Protein AF-A0A3N5GEH3-F1 (afdb_monomer_lite)

Foldseek 3Di:
DDPPPPQDQDDPCVPPVVLCLQLLAAEEQEFDPVSLVVLLVSQQVLLVRWDQDPVRHTSHAYEYQFVSSVCNNCVVSVHDYYYPPDDAQPPDPGSGDLNCCVVDDWDWADLQLDDDDPVLVVSLVCQLPDCSHFCNVVQGAYEYEAEAQAFELDLDEAEDEPDDDDPVVVVVVNVSNSQQGTGKHFTPSVLSVVVSVQVVLGAYEYEEEPCRYSHYDYRGGIYRSGGPVRGPLNSQARRWYKYKYKYAPVCQVVVCVSLVVVQWDKDDSSDDDRIGIIMTTYPSNCVRRVVDPGDRDD

Sequence (298 aa):
MERRTASRHISFRAQYMDRILHYRANLFFESGSTVAYVAKSLSERLADEVRIGDDGEPTLQICTNNVLAYLSLWLCAKVPCSPFPWSPPLETRYGAWYGGLEEKENKLPTYDQRPLDDVAKQEICKLLRHPYGPGRLNTRPTLLLGAASGLQLTPHHQPMFSIDVDEETRQRSQRLLAGCFGPHVGSYHNKVFKRFMYATRFPMVLFISSEKIDCPIHLDRCHFILDSELPWDEFRRTHPLAICVGCLDTELDHLEWLFGDAGFEVIDAGNPARFTAFIARNRAFIEQFESWSGPVAG

Radius of gyration: 19.59 Å; chains: 1; bounding box: 56×49×60 Å

Structure (mmCIF, N/CA/C/O backbone):
data_AF-A0A3N5GEH3-F1
#
_entry.id   AF-A0A3N5GEH3-F1
#
loop_
_atom_site.group_PDB
_atom_site.id
_atom_site.type_symbol
_atom_site.label_atom_id
_atom_site.label_alt_id
_atom_site.label_comp_id
_atom_site.label_asym_id
_atom_site.label_entity_id
_atom_site.label_seq_id
_atom_site.pdbx_PDB_ins_code
_atom_site.Cartn_x
_atom_site.Cartn_y
_atom_site.Cartn_z
_atom_site.occupancy
_atom_site.B_iso_or_equiv
_atom_site.auth_seq_id
_atom_site.auth_comp_id
_atom_site.auth_asym_id
_atom_site.auth_atom_id
_atom_site.pdbx_PDB_model_num
ATOM 1 N N . MET A 1 1 ? -35.051 -28.990 8.691 1.00 38.34 1 MET A N 1
ATOM 2 C CA . MET A 1 1 ? -34.557 -27.738 9.305 1.00 38.34 1 MET A CA 1
ATOM 3 C C . MET A 1 1 ? -33.045 -27.705 9.115 1.00 38.34 1 MET A C 1
ATOM 5 O O . MET A 1 1 ? -32.286 -27.936 10.045 1.00 38.34 1 MET A O 1
ATOM 9 N N . GLU A 1 2 ? -32.618 -27.522 7.865 1.00 35.16 2 GLU A N 1
ATOM 10 C CA . GLU A 1 2 ? -31.206 -27.395 7.504 1.00 35.16 2 GLU A CA 1
ATOM 11 C C . GLU A 1 2 ? -30.768 -25.968 7.816 1.00 35.16 2 GLU A C 1
ATOM 13 O O . GLU A 1 2 ? -31.317 -24.998 7.289 1.00 35.16 2 GLU A O 1
ATOM 18 N N . ARG A 1 3 ? -29.805 -25.833 8.730 1.00 36.41 3 ARG A N 1
ATOM 19 C CA . ARG A 1 3 ? -29.115 -24.568 8.961 1.00 36.41 3 ARG A CA 1
ATOM 20 C C . ARG A 1 3 ? -28.368 -24.233 7.673 1.00 36.41 3 ARG A C 1
ATOM 22 O O . ARG A 1 3 ? -27.341 -24.839 7.396 1.00 36.41 3 ARG A O 1
ATOM 29 N N . ARG A 1 4 ? -28.886 -23.274 6.900 1.00 37.00 4 ARG A N 1
ATOM 30 C CA . ARG A 1 4 ? -28.116 -22.577 5.865 1.00 37.00 4 ARG A CA 1
ATOM 31 C C . ARG A 1 4 ? -26.866 -22.014 6.539 1.00 37.00 4 ARG A C 1
ATOM 33 O O . ARG A 1 4 ? -26.948 -21.041 7.286 1.00 37.00 4 ARG A O 1
ATOM 40 N N . THR A 1 5 ? -25.732 -22.667 6.329 1.00 38.22 5 THR A N 1
ATOM 41 C CA . THR A 1 5 ? -24.410 -22.130 6.630 1.00 38.22 5 THR A CA 1
ATOM 42 C C . THR A 1 5 ? -24.278 -20.830 5.849 1.00 38.22 5 THR A C 1
ATOM 44 O O . THR A 1 5 ? -24.291 -20.822 4.621 1.00 38.22 5 THR A O 1
ATOM 47 N N . ALA A 1 6 ? -24.258 -19.703 6.560 1.00 41.94 6 ALA A N 1
ATOM 48 C CA . ALA A 1 6 ? -24.027 -18.406 5.949 1.00 41.94 6 ALA A CA 1
ATOM 49 C C . ALA A 1 6 ? -22.641 -18.436 5.295 1.00 41.94 6 ALA A C 1
ATOM 51 O O . ALA A 1 6 ? -21.625 -18.491 5.987 1.00 41.94 6 ALA A O 1
ATOM 52 N N . SER A 1 7 ? -22.631 -18.457 3.963 1.00 42.56 7 SER A N 1
ATOM 53 C CA . SER A 1 7 ? -21.447 -18.301 3.125 1.00 42.56 7 SER A CA 1
ATOM 54 C C . SER A 1 7 ? -20.714 -17.029 3.548 1.00 42.56 7 SER A C 1
ATOM 56 O O . SER A 1 7 ? -21.196 -15.921 3.308 1.00 42.56 7 SER A O 1
ATOM 58 N N . ARG A 1 8 ? -19.582 -17.173 4.241 1.00 51.28 8 ARG A N 1
ATOM 59 C CA . ARG A 1 8 ? -18.742 -16.039 4.626 1.00 51.28 8 ARG A CA 1
ATOM 60 C C . ARG A 1 8 ? -17.896 -15.666 3.418 1.00 51.28 8 ARG A C 1
ATOM 62 O O . ARG A 1 8 ? -16.911 -16.332 3.144 1.00 51.28 8 ARG A O 1
ATOM 69 N N . HIS A 1 9 ? -18.278 -14.604 2.716 1.00 58.88 9 HIS A N 1
ATOM 70 C CA . HIS A 1 9 ? -17.362 -13.940 1.795 1.00 58.88 9 HIS A CA 1
ATOM 71 C C . HIS A 1 9 ? -16.172 -13.416 2.600 1.00 58.88 9 HIS A C 1
ATOM 73 O O . HIS A 1 9 ? -16.355 -12.571 3.487 1.00 58.88 9 HIS A O 1
ATOM 79 N N . ILE A 1 10 ? -14.966 -13.908 2.316 1.00 66.56 10 ILE A N 1
ATOM 80 C CA . ILE A 1 10 ? -13.776 -13.326 2.927 1.00 66.56 10 ILE A CA 1
ATOM 81 C C . ILE A 1 10 ? -13.536 -11.961 2.294 1.00 66.56 10 ILE A C 1
ATOM 83 O O . ILE A 1 10 ? -13.375 -11.790 1.092 1.00 66.56 10 ILE A O 1
ATOM 87 N N . SER A 1 11 ? -13.542 -10.956 3.155 1.00 82.06 11 SER A N 1
ATOM 88 C CA . SER A 1 11 ? -13.069 -9.615 2.858 1.00 82.06 11 SER A CA 1
ATOM 89 C C . SER A 1 11 ? -12.101 -9.222 3.960 1.00 82.06 11 SER A C 1
ATOM 91 O O . SER A 1 11 ? -12.213 -9.716 5.085 1.00 82.06 11 SER A O 1
ATOM 93 N N . PHE A 1 12 ? -11.199 -8.282 3.681 1.00 91.12 12 PHE A N 1
ATOM 94 C CA . PHE A 1 12 ? -10.343 -7.693 4.713 1.00 91.12 12 PHE A CA 1
ATOM 95 C C . PHE A 1 12 ? -11.143 -7.277 5.960 1.00 91.12 12 PHE A C 1
ATOM 97 O O . PHE A 1 12 ? -10.747 -7.581 7.084 1.00 91.12 12 PHE A O 1
ATOM 104 N N . ARG A 1 13 ? -12.314 -6.647 5.763 1.00 90.69 13 ARG A N 1
ATOM 105 C CA . ARG A 1 13 ? -13.218 -6.255 6.854 1.00 90.69 13 ARG A CA 1
ATOM 106 C C . ARG A 1 13 ? -13.667 -7.472 7.666 1.00 90.69 13 ARG A C 1
ATOM 108 O O . ARG A 1 13 ? -13.562 -7.440 8.886 1.00 90.69 13 ARG A O 1
ATOM 115 N N . ALA A 1 14 ? -14.145 -8.533 7.017 1.00 88.56 14 ALA A N 1
ATOM 116 C CA . ALA A 1 14 ? -14.601 -9.738 7.713 1.00 88.56 14 ALA A CA 1
ATOM 117 C C . ALA A 1 14 ? -13.468 -10.448 8.474 1.00 88.56 14 ALA A C 1
ATOM 119 O O . ALA A 1 14 ? -13.704 -10.973 9.558 1.00 88.56 14 ALA A O 1
ATOM 120 N N . GLN A 1 15 ? -12.251 -10.437 7.927 1.00 92.06 15 GLN A N 1
ATOM 121 C CA . GLN A 1 15 ? -11.109 -11.136 8.513 1.00 92.06 15 GLN A CA 1
ATOM 122 C C . GLN A 1 15 ? -10.473 -10.378 9.686 1.00 92.06 15 GLN A C 1
ATOM 124 O O . GLN A 1 15 ? -10.102 -10.988 10.690 1.00 92.06 15 GLN A O 1
ATOM 129 N N . TYR A 1 16 ? -10.320 -9.056 9.566 1.00 95.00 16 TYR A N 1
ATOM 130 C CA . TYR A 1 16 ? -9.479 -8.284 10.485 1.00 95.00 16 TYR A CA 1
ATOM 131 C C . TYR A 1 16 ? -10.220 -7.261 11.336 1.00 95.00 16 TYR A C 1
ATOM 133 O O . TYR A 1 16 ? -9.648 -6.813 12.326 1.00 95.00 16 TYR A O 1
ATOM 141 N N . MET A 1 17 ? -11.470 -6.896 11.029 1.00 94.25 17 MET A N 1
ATOM 142 C CA . MET A 1 17 ? -12.123 -5.804 11.761 1.00 94.25 17 MET A CA 1
ATOM 143 C C . MET A 1 17 ? -12.334 -6.132 13.247 1.00 94.25 17 MET A C 1
ATOM 145 O O . MET A 1 17 ? -12.120 -5.264 14.088 1.00 94.25 17 MET A O 1
ATOM 149 N N . ASP A 1 18 ? -12.712 -7.364 13.602 1.00 93.50 18 ASP A N 1
ATOM 150 C CA . ASP A 1 18 ? -12.856 -7.756 15.015 1.00 93.50 18 ASP A CA 1
ATOM 151 C C . ASP A 1 18 ? -11.509 -7.714 15.750 1.00 93.50 18 ASP A C 1
ATOM 153 O O . ASP A 1 18 ? -11.438 -7.238 16.879 1.00 93.50 18 ASP A O 1
ATOM 157 N N . ARG A 1 19 ? -10.420 -8.132 15.091 1.00 94.81 19 ARG A N 1
ATOM 158 C CA . ARG A 1 19 ? -9.064 -8.079 15.661 1.00 94.81 19 ARG A CA 1
ATOM 159 C C . ARG A 1 19 ? -8.568 -6.647 15.837 1.00 94.81 19 ARG A C 1
ATOM 161 O O . ARG A 1 19 ? -8.023 -6.328 16.885 1.00 94.81 19 ARG A O 1
ATOM 168 N N . ILE A 1 20 ? -8.792 -5.780 14.847 1.00 95.38 20 ILE A N 1
ATOM 169 C CA . ILE A 1 20 ? -8.446 -4.352 14.917 1.00 95.38 20 ILE A CA 1
ATOM 170 C C . ILE A 1 20 ? -9.096 -3.711 16.145 1.00 95.38 20 ILE A C 1
ATOM 172 O O . ILE A 1 20 ? -8.413 -3.030 16.905 1.00 95.38 20 ILE A O 1
ATOM 176 N N . LEU A 1 21 ? -10.390 -3.962 16.363 1.00 93.94 21 LEU A N 1
ATOM 177 C CA . LEU A 1 21 ? -11.108 -3.431 17.521 1.00 93.94 21 LEU A CA 1
ATOM 178 C C . LEU A 1 21 ? -10.634 -4.064 18.832 1.00 93.94 21 LEU A C 1
ATOM 180 O O . LEU A 1 21 ? -10.357 -3.346 19.789 1.00 93.94 21 LEU A O 1
ATOM 184 N N . HIS A 1 22 ? -10.485 -5.390 18.865 1.00 92.25 22 HIS A N 1
ATOM 185 C CA . HIS A 1 22 ? -10.046 -6.115 20.056 1.00 92.25 22 HIS A CA 1
ATOM 186 C C . HIS A 1 22 ? -8.658 -5.669 20.531 1.00 92.25 22 HIS A C 1
ATOM 188 O O . HIS A 1 22 ? -8.466 -5.409 21.715 1.00 92.25 22 HIS A O 1
ATOM 194 N N . TYR A 1 23 ? -7.701 -5.515 19.613 1.00 92.56 23 TYR A N 1
ATOM 195 C CA . TYR A 1 23 ? -6.360 -5.018 19.932 1.00 92.56 23 TYR A CA 1
ATOM 196 C C . TYR A 1 23 ? -6.304 -3.500 20.124 1.00 92.56 23 TYR A C 1
ATOM 198 O O . TYR A 1 23 ? -5.247 -2.976 20.479 1.00 92.56 23 TYR A O 1
ATOM 206 N N . ARG A 1 24 ? -7.405 -2.786 19.844 1.00 92.06 24 ARG A N 1
ATOM 207 C CA . ARG A 1 24 ? -7.439 -1.325 19.687 1.00 92.06 24 ARG A CA 1
ATOM 208 C C . ARG A 1 24 ? -6.292 -0.842 18.789 1.00 92.06 24 ARG A C 1
ATOM 210 O O . ARG A 1 24 ? -5.574 0.098 19.122 1.00 92.06 24 ARG A O 1
ATOM 217 N N . ALA A 1 25 ? -6.073 -1.540 17.675 1.00 93.81 25 ALA A N 1
ATOM 218 C CA . ALA A 1 25 ? -4.943 -1.282 16.795 1.00 93.81 25 ALA A CA 1
ATOM 219 C C . ALA A 1 25 ? -5.043 0.124 16.190 1.00 93.81 25 ALA A C 1
ATOM 221 O O . ALA A 1 25 ? -6.068 0.489 15.613 1.00 93.81 25 ALA A O 1
ATOM 222 N N . ASN A 1 26 ? -3.961 0.895 16.282 1.00 95.00 26 ASN A N 1
ATOM 223 C CA . ASN A 1 26 ? -3.852 2.164 15.574 1.00 95.00 26 ASN A CA 1
ATOM 224 C C . ASN A 1 26 ? -3.850 1.894 14.066 1.00 95.00 26 ASN A C 1
ATOM 226 O O . ASN A 1 26 ? -3.300 0.889 13.611 1.00 95.00 26 ASN A O 1
ATOM 230 N N . LEU A 1 27 ? -4.427 2.798 13.282 1.00 96.62 27 LEU A N 1
ATOM 231 C CA . LEU A 1 27 ? -4.556 2.634 11.837 1.00 96.62 27 LEU A CA 1
ATOM 232 C C . LEU A 1 27 ? -3.871 3.780 11.103 1.00 96.62 27 LEU A C 1
ATOM 234 O O . LEU A 1 27 ? -4.027 4.947 11.461 1.00 96.62 27 LEU A O 1
ATOM 238 N N . PHE A 1 28 ? -3.166 3.449 10.026 1.00 97.44 28 PHE A N 1
ATOM 239 C CA . PHE A 1 28 ? -2.696 4.431 9.059 1.00 97.44 28 PHE A CA 1
ATOM 240 C C . PHE A 1 28 ? -3.237 4.103 7.668 1.00 97.44 28 PHE A C 1
ATOM 242 O O . PHE A 1 28 ? -2.904 3.060 7.110 1.00 97.44 28 PHE A O 1
ATOM 249 N N . PHE A 1 29 ? -4.040 4.998 7.098 1.00 97.31 29 PHE A N 1
ATOM 250 C CA . PHE A 1 29 ? -4.584 4.864 5.747 1.00 97.31 29 PHE A CA 1
ATOM 251 C C . PHE A 1 29 ? -3.721 5.635 4.751 1.00 97.31 29 PHE A C 1
ATOM 253 O O . PHE A 1 29 ? -3.698 6.867 4.755 1.00 97.31 29 PHE A O 1
ATOM 260 N N . GLU A 1 30 ? -3.029 4.916 3.880 1.00 96.25 30 GLU A N 1
ATOM 261 C CA . GLU A 1 30 ? -2.185 5.515 2.856 1.00 96.25 30 GLU A CA 1
ATOM 262 C C . GLU A 1 30 ? -2.972 6.041 1.633 1.00 96.25 30 GLU A C 1
ATOM 264 O O . GLU A 1 30 ? -4.139 5.714 1.389 1.00 96.25 30 GLU A O 1
ATOM 269 N N . SER A 1 31 ? -2.316 6.878 0.837 1.00 91.94 31 SER A N 1
ATOM 270 C CA . SER A 1 31 ? -2.780 7.427 -0.428 1.00 91.94 31 SER A CA 1
ATOM 271 C C . SER A 1 31 ? -3.070 6.333 -1.449 1.00 91.94 31 SER A C 1
ATOM 273 O O . SER A 1 31 ? -2.196 5.574 -1.851 1.00 91.94 31 SER A O 1
ATOM 275 N N . GLY A 1 32 ? -4.312 6.282 -1.920 1.00 91.06 32 GLY A N 1
ATOM 276 C CA . GLY A 1 32 ? -4.751 5.331 -2.933 1.00 91.06 32 GLY A CA 1
ATOM 277 C C . GLY A 1 32 ? -6.267 5.199 -2.956 1.00 91.06 32 GLY A C 1
ATOM 278 O O . GLY A 1 32 ? -6.923 5.219 -1.912 1.00 91.06 32 GLY A O 1
ATOM 279 N N . SER A 1 33 ? -6.841 5.040 -4.149 1.00 88.62 33 SER A N 1
ATOM 280 C CA . SER A 1 33 ? -8.292 4.888 -4.307 1.00 88.62 33 SER A CA 1
ATOM 281 C C . SER A 1 33 ? -8.822 3.676 -3.539 1.00 88.62 33 SER A C 1
ATOM 283 O O . SER A 1 33 ? -9.801 3.794 -2.807 1.00 88.62 33 SER A O 1
ATOM 285 N N . THR A 1 34 ? -8.142 2.530 -3.625 1.00 92.62 34 THR A N 1
ATOM 286 C CA . THR A 1 34 ? -8.534 1.310 -2.904 1.00 92.62 34 THR A CA 1
ATOM 287 C C . THR A 1 34 ? -8.529 1.514 -1.391 1.00 92.62 34 THR A C 1
ATOM 289 O O . THR A 1 34 ? -9.466 1.098 -0.716 1.00 92.62 34 THR A O 1
ATOM 292 N N . VAL A 1 35 ? -7.533 2.222 -0.849 1.00 94.81 35 VAL A N 1
ATOM 293 C CA . VAL A 1 35 ? -7.473 2.521 0.590 1.00 94.81 35 VAL A CA 1
ATOM 294 C C . VAL A 1 35 ? -8.614 3.450 1.015 1.00 94.81 35 VAL A C 1
ATOM 296 O O . VAL A 1 35 ? -9.183 3.253 2.084 1.00 94.81 35 VAL A O 1
ATOM 299 N N . ALA A 1 36 ? -9.023 4.405 0.172 1.00 94.06 36 ALA A N 1
ATOM 300 C CA . ALA A 1 36 ? -10.199 5.234 0.448 1.00 94.06 36 ALA A CA 1
ATOM 301 C C . ALA A 1 36 ? -11.494 4.397 0.520 1.00 94.06 36 ALA A C 1
ATOM 303 O O . ALA A 1 36 ? -12.321 4.616 1.407 1.00 94.06 36 ALA A O 1
ATOM 304 N N . TYR A 1 37 ? -11.651 3.389 -0.348 1.00 93.25 37 TYR A N 1
ATOM 305 C CA . TYR A 1 37 ? -12.761 2.432 -0.247 1.00 93.25 37 TYR A CA 1
ATOM 306 C C . TYR A 1 37 ? -12.699 1.598 1.036 1.00 93.25 37 TYR A C 1
ATOM 308 O O . TYR A 1 37 ? -13.734 1.386 1.671 1.00 93.25 37 TYR A O 1
ATOM 316 N N . VAL A 1 38 ? -11.505 1.157 1.444 1.00 94.69 38 VAL A N 1
ATOM 317 C CA . VAL A 1 38 ? -11.313 0.448 2.718 1.00 94.69 38 VAL A CA 1
ATOM 318 C C . VAL A 1 38 ? -11.710 1.352 3.885 1.00 94.69 38 VAL A C 1
ATOM 320 O O . VAL A 1 38 ? -12.533 0.942 4.697 1.00 94.69 38 VAL A O 1
ATOM 323 N N . ALA A 1 39 ? -11.231 2.598 3.931 1.00 96.25 39 ALA A N 1
ATOM 324 C CA . ALA A 1 39 ? -11.601 3.570 4.960 1.00 96.25 39 ALA A CA 1
ATOM 325 C C . ALA A 1 39 ? -13.124 3.740 5.060 1.00 96.25 39 ALA A C 1
ATOM 327 O O . ALA A 1 39 ? -13.691 3.605 6.143 1.00 96.25 39 ALA A O 1
ATOM 328 N N . LYS A 1 40 ? -13.803 3.931 3.921 1.00 95.00 40 LYS A N 1
ATOM 329 C CA . LYS A 1 40 ? -15.269 3.996 3.863 1.00 95.00 40 LYS A CA 1
ATOM 330 C C . LYS A 1 40 ? -15.924 2.717 4.398 1.00 95.00 40 LYS A C 1
ATOM 332 O O . LYS A 1 40 ? -16.858 2.805 5.187 1.00 95.00 40 LYS A O 1
ATOM 337 N N . SER A 1 41 ? -15.434 1.540 4.011 1.00 93.31 41 SER A N 1
ATOM 338 C CA . SER A 1 41 ? -15.994 0.246 4.432 1.00 93.31 41 SER A CA 1
ATOM 339 C C . SER A 1 41 ? -15.849 -0.025 5.934 1.00 93.31 41 SER A C 1
ATOM 341 O O . SER A 1 41 ? -16.731 -0.641 6.533 1.00 93.31 41 SER A O 1
ATOM 343 N N . LEU A 1 42 ? -14.759 0.434 6.556 1.00 94.94 42 LEU A N 1
ATOM 344 C CA . LEU A 1 42 ? -14.539 0.288 8.000 1.00 94.94 42 LEU A CA 1
ATOM 345 C C . LEU A 1 42 ? -15.255 1.370 8.822 1.00 94.94 42 LEU A C 1
ATOM 347 O O . LEU A 1 42 ? -15.499 1.162 10.008 1.00 94.94 42 LEU A O 1
ATOM 351 N N . SER A 1 43 ? -15.586 2.508 8.202 1.00 94.31 43 SER A N 1
ATOM 352 C CA . SER A 1 43 ? -16.039 3.722 8.890 1.00 94.31 43 SER A CA 1
ATOM 353 C C . SER A 1 43 ? -17.261 3.523 9.790 1.00 94.31 43 SER A C 1
ATOM 355 O O . SER A 1 43 ? -17.251 4.017 10.909 1.00 94.31 43 SER A O 1
ATOM 357 N N . GLU A 1 44 ? -18.259 2.746 9.358 1.00 90.56 44 GLU A N 1
ATOM 358 C CA . GLU A 1 44 ? -19.469 2.456 10.147 1.00 90.56 44 GLU A CA 1
ATOM 359 C C . GLU A 1 44 ? -19.117 1.818 11.494 1.00 90.56 44 GLU A C 1
ATOM 361 O O . GLU A 1 44 ? -19.499 2.311 12.546 1.00 90.56 44 GLU A O 1
ATOM 366 N N . ARG A 1 45 ? -18.309 0.752 11.462 1.00 92.56 45 ARG A N 1
ATOM 367 C CA . ARG A 1 45 ? -17.879 0.039 12.669 1.00 92.56 45 ARG A CA 1
ATOM 368 C C . ARG A 1 45 ? -16.933 0.880 13.525 1.00 92.56 45 ARG A C 1
ATOM 370 O O . ARG A 1 45 ? -16.952 0.765 14.742 1.00 92.56 45 ARG A O 1
ATOM 377 N N . LEU A 1 46 ? -16.081 1.695 12.904 1.00 95.06 46 LEU A N 1
ATOM 378 C CA . LEU A 1 46 ? -15.192 2.598 13.637 1.00 95.06 46 LEU A CA 1
ATOM 379 C C . LEU A 1 46 ? -15.975 3.724 14.330 1.00 95.06 46 LEU A C 1
ATOM 381 O O . LEU A 1 46 ? -15.587 4.134 15.416 1.00 95.06 46 LEU A O 1
ATOM 385 N N . ALA A 1 47 ? -17.079 4.203 13.754 1.00 94.00 47 ALA A N 1
ATOM 386 C CA . ALA A 1 47 ? -17.903 5.260 14.346 1.00 94.00 47 ALA A CA 1
ATOM 387 C C . ALA A 1 47 ? -18.562 4.843 15.671 1.00 94.00 47 ALA A C 1
ATOM 389 O O . ALA A 1 47 ? -18.808 5.688 16.539 1.00 94.00 47 ALA A O 1
ATOM 390 N N . ASP A 1 48 ? -18.819 3.547 15.843 1.00 91.75 48 ASP A N 1
ATOM 391 C CA . ASP A 1 48 ? -19.408 2.996 17.063 1.00 91.75 48 ASP A CA 1
ATOM 392 C C . ASP A 1 48 ? -18.381 2.841 18.197 1.00 91.75 48 ASP A C 1
ATOM 394 O O . ASP A 1 48 ? -18.725 3.005 19.370 1.00 91.75 48 ASP A O 1
ATOM 398 N N . GLU A 1 49 ? -17.118 2.607 17.845 1.00 91.94 49 GLU A N 1
ATOM 399 C CA . GLU A 1 49 ? -16.066 2.169 18.772 1.00 91.94 49 GLU A CA 1
ATOM 400 C C . GLU A 1 49 ? -15.045 3.266 19.088 1.00 91.94 49 GLU A C 1
ATOM 402 O O . GLU A 1 49 ? -14.535 3.352 20.204 1.00 91.94 49 GLU A O 1
ATOM 407 N N . VAL A 1 50 ? -14.747 4.142 18.123 1.00 91.69 50 VAL A N 1
ATOM 408 C CA . VAL A 1 50 ? -13.747 5.196 18.295 1.00 91.69 50 VAL A CA 1
ATOM 409 C C . VAL A 1 50 ? -14.372 6.381 19.028 1.00 91.69 50 VAL A C 1
ATOM 411 O O . VAL A 1 50 ? -15.117 7.186 18.466 1.00 91.69 50 VAL A O 1
ATOM 414 N N . ARG A 1 51 ? -14.044 6.496 20.313 1.00 89.50 51 ARG A N 1
ATOM 415 C CA . ARG A 1 51 ? -14.391 7.623 21.192 1.00 89.50 51 ARG A CA 1
ATOM 416 C C . ARG A 1 51 ? -13.151 8.411 21.599 1.00 89.50 51 ARG A C 1
ATOM 418 O O . ARG A 1 51 ? -12.059 7.845 21.636 1.00 89.50 51 ARG A O 1
ATOM 425 N N . ILE A 1 52 ? -13.341 9.693 21.904 1.00 88.81 52 ILE A N 1
ATOM 426 C CA . ILE A 1 52 ? -12.348 10.542 22.572 1.00 88.81 52 ILE A CA 1
ATOM 427 C C . ILE A 1 52 ? -12.513 10.321 24.078 1.00 88.81 52 ILE A C 1
ATOM 429 O O . ILE A 1 52 ? -13.635 10.420 24.577 1.00 88.81 52 ILE A O 1
ATOM 433 N N . GLY A 1 53 ? -11.431 9.955 24.763 1.00 85.50 53 GLY A N 1
ATOM 434 C CA . GLY A 1 53 ? -11.401 9.772 26.211 1.00 85.50 53 GLY A CA 1
ATOM 435 C C . GLY A 1 53 ? -11.379 11.097 26.975 1.00 85.50 53 GLY A C 1
ATOM 436 O O . GLY A 1 53 ? -11.255 12.172 26.389 1.00 85.50 53 GLY A O 1
ATOM 437 N N . ASP A 1 54 ? -11.467 11.016 28.302 1.00 86.62 54 ASP A N 1
ATOM 438 C CA . ASP A 1 54 ? -11.446 12.190 29.190 1.00 86.62 54 ASP A CA 1
ATOM 439 C C . ASP A 1 54 ? -10.112 12.959 29.135 1.00 86.62 54 ASP A C 1
ATOM 441 O O . ASP A 1 54 ? -10.059 14.152 29.430 1.00 86.62 54 ASP A O 1
ATOM 445 N N . ASP A 1 55 ? -9.034 12.284 28.732 1.00 85.50 55 ASP A N 1
ATOM 446 C CA . ASP A 1 55 ? -7.705 12.853 28.491 1.00 85.50 55 ASP A CA 1
ATOM 447 C C . ASP A 1 55 ? -7.572 13.539 27.118 1.00 85.50 55 ASP A C 1
ATOM 449 O O . ASP A 1 55 ? -6.534 14.130 26.821 1.00 85.50 55 ASP A O 1
ATOM 453 N N . GLY A 1 56 ? -8.621 13.495 26.292 1.00 84.75 56 GLY A N 1
ATOM 454 C CA . GLY A 1 56 ? -8.631 14.037 24.936 1.00 84.75 56 GLY A CA 1
ATOM 455 C C . GLY A 1 56 ? -8.026 13.105 23.882 1.00 84.75 56 GLY A C 1
ATOM 456 O O . GLY A 1 56 ? -8.055 13.449 22.698 1.00 84.75 56 GLY A O 1
ATOM 457 N N . GLU A 1 57 ? -7.528 11.926 24.265 1.00 84.75 57 GLU A N 1
ATOM 458 C CA . GLU A 1 57 ? -6.942 10.960 23.335 1.00 84.75 57 GLU A CA 1
ATOM 459 C C . GLU A 1 57 ? -8.010 10.013 22.769 1.00 84.75 57 GLU A C 1
ATOM 461 O O . GLU A 1 57 ? -8.937 9.592 23.471 1.00 84.75 57 GLU A O 1
ATOM 466 N N . PRO A 1 58 ? -7.925 9.626 21.485 1.00 88.69 58 PRO A N 1
ATOM 467 C CA . PRO A 1 58 ? -8.848 8.657 20.932 1.00 88.69 58 PRO A CA 1
ATOM 468 C C . PRO A 1 58 ? -8.528 7.235 21.420 1.00 88.69 58 PRO A C 1
ATOM 470 O O . PRO A 1 58 ? -7.381 6.790 21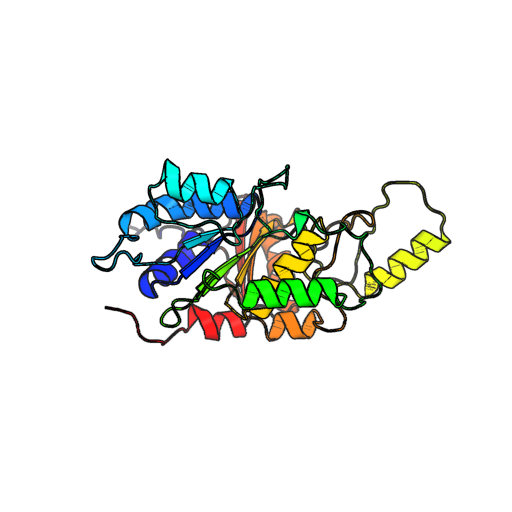.520 1.00 88.69 58 PRO A O 1
ATOM 473 N N . THR A 1 59 ? -9.582 6.457 21.638 1.00 89.00 59 THR A N 1
ATOM 474 C CA . THR A 1 59 ? -9.519 5.008 21.920 1.00 89.00 59 THR A CA 1
ATOM 475 C C . THR A 1 59 ? -8.759 4.211 20.854 1.00 89.00 59 THR A C 1
ATOM 477 O O . THR A 1 59 ? -8.173 3.182 21.187 1.00 89.00 59 THR A O 1
ATOM 480 N N . LEU A 1 60 ? -8.715 4.684 19.603 1.00 90.19 60 LEU A N 1
ATOM 481 C CA . LEU A 1 60 ? -7.837 4.198 18.534 1.00 90.19 60 LEU A CA 1
ATOM 482 C C . LEU A 1 60 ? -7.243 5.403 17.791 1.00 90.19 60 LEU A C 1
ATOM 484 O O . LEU A 1 60 ? -7.992 6.254 17.311 1.00 90.19 60 LEU A O 1
ATOM 488 N N . GLN A 1 61 ? -5.917 5.472 17.641 1.00 92.88 61 GLN A N 1
ATOM 489 C CA . GLN A 1 61 ? -5.305 6.520 16.824 1.00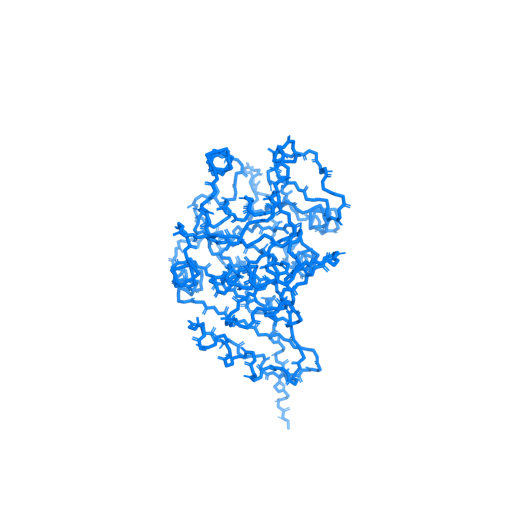 92.88 61 GLN A CA 1
ATOM 490 C C . GLN A 1 61 ? -5.459 6.169 15.346 1.00 92.88 61 GLN A C 1
ATOM 492 O O . GLN A 1 61 ? -4.964 5.136 14.887 1.00 92.88 61 GLN A O 1
ATOM 497 N N . ILE A 1 62 ? -6.113 7.049 14.592 1.00 94.94 62 ILE A N 1
ATOM 498 C CA . ILE A 1 62 ? -6.278 6.900 13.148 1.00 94.94 62 ILE A CA 1
ATOM 499 C C . ILE A 1 62 ? -5.589 8.062 12.441 1.00 94.94 62 ILE A C 1
ATOM 501 O O . ILE A 1 62 ? -5.909 9.231 12.659 1.00 94.94 62 ILE A O 1
ATOM 505 N N . CYS A 1 63 ? -4.654 7.731 11.560 1.00 95.62 63 CYS A N 1
ATOM 506 C CA . CYS A 1 63 ? -3.939 8.687 10.734 1.00 95.62 63 CYS A CA 1
ATOM 507 C C . CYS A 1 63 ? -4.125 8.369 9.251 1.00 95.62 63 CYS A C 1
ATOM 509 O O . CYS A 1 63 ? -4.416 7.234 8.870 1.00 95.62 63 CYS A O 1
ATOM 511 N N . THR A 1 64 ? -3.947 9.363 8.389 1.00 95.75 64 THR A N 1
ATOM 512 C CA . THR A 1 64 ? -3.998 9.139 6.945 1.00 95.75 64 THR A CA 1
ATOM 513 C C . THR A 1 64 ? -3.203 10.177 6.175 1.00 95.75 64 THR A C 1
ATOM 515 O O . THR A 1 64 ? -3.174 11.339 6.566 1.00 95.75 64 THR A O 1
ATOM 518 N N . ASN A 1 65 ? -2.600 9.782 5.055 1.00 94.94 65 ASN A N 1
ATOM 519 C CA . ASN A 1 65 ? -2.081 10.736 4.078 1.00 94.94 65 ASN A CA 1
ATOM 520 C C . ASN A 1 65 ? -2.997 10.888 2.846 1.00 94.94 65 ASN A C 1
ATOM 522 O O . ASN A 1 65 ? -2.543 11.328 1.798 1.00 94.94 65 ASN A O 1
ATOM 526 N N . ASN A 1 66 ? -4.266 10.484 2.949 1.00 94.06 66 ASN A N 1
ATOM 527 C CA . ASN A 1 66 ? -5.223 10.402 1.849 1.00 94.06 66 ASN A CA 1
ATOM 528 C C . ASN A 1 66 ? -6.446 11.276 2.146 1.00 94.06 66 ASN A C 1
ATOM 530 O O . ASN A 1 66 ? -7.222 10.965 3.055 1.00 94.06 66 ASN A O 1
ATOM 534 N N . VAL A 1 67 ? -6.659 12.337 1.360 1.00 93.31 67 VAL A N 1
ATOM 535 C CA . VAL A 1 67 ? -7.776 13.264 1.599 1.00 93.31 67 VAL A CA 1
ATOM 536 C C . VAL A 1 67 ? -9.138 12.569 1.550 1.00 93.31 67 VAL A C 1
ATOM 538 O O . VAL A 1 67 ? -10.010 12.876 2.355 1.00 93.31 67 VAL A O 1
ATOM 541 N N . LEU A 1 68 ? -9.340 11.586 0.666 1.00 93.50 68 LEU A N 1
ATOM 542 C CA . LEU A 1 68 ? -10.629 10.899 0.551 1.00 93.50 68 LEU A CA 1
ATOM 543 C C . LEU A 1 68 ? -10.907 10.006 1.762 1.00 93.50 68 LEU A C 1
ATOM 545 O O . LEU A 1 68 ? -12.046 9.949 2.234 1.00 93.50 68 LEU A O 1
ATOM 549 N N . ALA A 1 69 ? -9.876 9.337 2.286 1.00 95.38 69 ALA A N 1
ATOM 550 C CA . ALA A 1 69 ? -9.990 8.580 3.529 1.00 95.38 69 ALA A CA 1
ATOM 551 C C . ALA A 1 69 ? -10.283 9.520 4.707 1.00 95.38 69 ALA A C 1
ATOM 553 O O . ALA A 1 69 ? -11.196 9.245 5.485 1.00 95.38 69 ALA A O 1
ATOM 554 N N . TYR A 1 70 ? -9.582 10.657 4.781 1.00 95.25 70 TYR A N 1
ATOM 555 C CA . TYR A 1 70 ? -9.811 11.683 5.798 1.00 95.25 70 TYR A CA 1
ATOM 556 C C . TYR A 1 70 ? -11.254 12.198 5.779 1.00 95.25 70 TYR A C 1
ATOM 558 O O . TYR A 1 70 ? -11.929 12.161 6.802 1.00 95.25 70 TYR A O 1
ATOM 566 N N . LEU A 1 71 ? -11.768 12.607 4.615 1.00 93.69 71 LEU A N 1
ATOM 567 C CA . LEU A 1 71 ? -13.143 13.102 4.480 1.00 93.69 71 LEU A CA 1
ATOM 568 C C . LEU A 1 71 ? -14.175 12.020 4.837 1.00 93.69 71 LEU A C 1
ATOM 570 O O . LEU A 1 71 ? -15.157 12.310 5.519 1.00 93.69 71 LEU A O 1
ATOM 574 N N . SER A 1 72 ? -13.941 10.771 4.420 1.00 94.75 72 SER A N 1
ATOM 575 C CA . SER A 1 72 ? -14.848 9.651 4.712 1.00 94.75 72 SER A CA 1
ATOM 576 C C . SER A 1 72 ? -14.921 9.339 6.209 1.00 94.75 72 SER A C 1
ATOM 578 O O . SER A 1 72 ? -16.007 9.125 6.743 1.00 94.75 72 SER A O 1
ATOM 580 N N . LEU A 1 73 ? -13.778 9.323 6.897 1.00 96.00 73 LEU A N 1
ATOM 581 C CA . LEU A 1 73 ? -13.709 9.025 8.327 1.00 96.00 73 LEU A CA 1
ATOM 582 C C . LEU A 1 73 ? -14.198 10.211 9.161 1.00 96.00 73 LEU A C 1
ATOM 584 O O . LEU A 1 73 ? -15.127 10.065 9.954 1.00 96.00 73 LEU A O 1
ATOM 588 N N . TRP A 1 74 ? -13.624 11.392 8.938 1.00 93.69 74 TRP A N 1
ATOM 589 C CA . TRP A 1 74 ? -13.889 12.572 9.752 1.00 93.69 74 TRP A CA 1
ATOM 590 C C . TRP A 1 74 ? -15.268 13.175 9.480 1.00 93.69 74 TRP A C 1
ATOM 592 O O . TRP A 1 74 ? -16.087 13.285 10.388 1.00 93.69 74 TRP A O 1
ATOM 602 N N . LEU A 1 75 ? -15.553 13.577 8.237 1.00 89.94 75 LEU A N 1
ATOM 603 C CA . LEU A 1 75 ? -16.773 14.336 7.937 1.00 89.94 75 LEU A CA 1
ATOM 604 C C . LEU A 1 75 ? -18.005 13.441 7.838 1.00 89.94 75 LEU A C 1
ATOM 606 O O . LEU A 1 75 ? -19.066 13.813 8.338 1.00 89.94 75 LEU A O 1
ATOM 610 N N . CYS A 1 76 ? -17.886 12.284 7.182 1.00 91.50 76 CYS A N 1
ATOM 611 C CA . CYS A 1 76 ? -19.043 11.419 6.959 1.00 91.50 76 CYS A CA 1
ATOM 612 C C . CYS A 1 76 ? -19.353 10.542 8.176 1.00 91.50 76 CYS A C 1
ATOM 614 O O . CYS A 1 76 ? -20.508 10.479 8.593 1.00 91.50 76 CYS A O 1
ATOM 616 N N . ALA A 1 77 ? -18.343 9.884 8.750 1.00 94.69 77 ALA A N 1
ATOM 617 C CA . ALA A 1 77 ? -18.540 8.929 9.841 1.00 94.69 77 ALA A CA 1
ATOM 618 C C . ALA A 1 77 ? -18.286 9.505 11.243 1.00 94.69 77 ALA A C 1
ATOM 620 O O . ALA A 1 77 ? -18.574 8.831 12.228 1.00 94.69 77 ALA A O 1
ATOM 621 N N . LYS A 1 78 ? -17.782 10.745 11.352 1.00 94.81 78 LYS A N 1
ATOM 622 C CA . LYS A 1 78 ? -17.428 11.396 12.629 1.00 94.81 78 LYS A CA 1
ATOM 623 C C . LYS A 1 78 ? -16.422 10.590 13.459 1.00 94.81 78 LYS A C 1
ATOM 625 O O . LYS A 1 78 ? -16.432 10.654 14.685 1.00 94.81 78 LYS A O 1
ATOM 630 N N . VAL A 1 79 ? -15.553 9.842 12.785 1.00 95.94 79 VAL A N 1
ATOM 631 C CA . VAL A 1 79 ? -14.450 9.100 13.393 1.00 95.94 79 VAL A CA 1
ATOM 632 C C . VAL A 1 79 ? -13.256 10.048 13.530 1.00 95.94 79 VAL A C 1
ATOM 634 O O . VAL A 1 79 ? -12.782 10.555 12.508 1.00 95.94 79 VAL A O 1
ATOM 637 N N . PRO A 1 80 ? -12.742 10.293 14.751 1.00 93.31 80 PRO A N 1
ATOM 638 C CA . PRO A 1 80 ? -11.533 11.083 14.939 1.00 93.31 80 PRO A CA 1
ATOM 639 C C . PRO A 1 80 ? -10.360 10.504 14.140 1.00 93.31 80 PRO A C 1
ATOM 641 O O . PRO A 1 80 ? -9.983 9.346 14.313 1.00 93.31 80 PRO A O 1
ATOM 644 N N . CYS A 1 81 ? -9.779 11.311 13.256 1.00 93.69 81 CYS A N 1
ATOM 645 C CA . CYS A 1 81 ? -8.601 10.949 12.481 1.00 93.69 81 CYS A CA 1
ATOM 646 C C . CYS A 1 81 ? -7.786 12.193 12.123 1.00 93.69 81 CYS A C 1
ATOM 648 O O . CYS A 1 81 ? -8.354 13.271 11.938 1.00 93.69 81 CYS A O 1
ATOM 650 N N . SER A 1 82 ? -6.474 12.029 11.968 1.00 92.56 82 SER A N 1
ATOM 651 C CA . SER A 1 82 ? -5.552 13.138 11.698 1.00 92.56 82 SER A CA 1
ATOM 652 C C . SER A 1 82 ? -4.785 12.941 10.388 1.00 92.56 82 SER A C 1
ATOM 654 O O . SER A 1 82 ? -4.359 11.820 10.091 1.00 92.56 82 SER A O 1
ATOM 656 N N . PRO A 1 83 ? -4.549 14.007 9.604 1.00 93.19 83 PRO A N 1
ATOM 657 C CA . PRO A 1 83 ? -3.641 13.931 8.471 1.00 93.19 83 PRO A CA 1
ATOM 658 C C . PRO A 1 83 ? -2.202 13.707 8.961 1.00 93.19 83 PRO A C 1
ATOM 660 O O . PRO A 1 83 ? -1.753 14.346 9.915 1.00 93.19 83 PRO A O 1
ATOM 663 N N . PHE A 1 84 ? -1.469 12.808 8.310 1.00 94.00 84 PHE A N 1
ATOM 664 C CA . PHE A 1 84 ? -0.041 12.615 8.544 1.00 94.00 84 PHE A CA 1
ATOM 665 C C . PHE A 1 84 ? 0.668 12.170 7.261 1.00 94.00 84 PHE A C 1
ATOM 667 O O . PHE A 1 84 ? 0.221 11.197 6.659 1.00 94.00 84 PHE A O 1
ATOM 674 N N . PRO A 1 85 ? 1.826 12.756 6.917 1.00 92.25 85 PRO A N 1
ATOM 675 C CA . PRO A 1 85 ? 2.391 13.974 7.494 1.00 92.25 85 PRO A CA 1
ATOM 676 C C . PRO A 1 85 ? 1.501 15.176 7.165 1.00 92.25 85 PRO A C 1
ATOM 678 O O . PRO A 1 85 ? 0.702 15.129 6.235 1.00 92.25 85 PRO A O 1
ATOM 681 N N . TRP A 1 86 ? 1.608 16.247 7.946 1.00 86.62 86 TRP A N 1
ATOM 682 C CA . TRP A 1 86 ? 0.836 17.452 7.664 1.00 86.62 86 TRP A CA 1
ATOM 683 C C . TRP A 1 86 ? 1.528 18.279 6.573 1.00 86.62 86 TRP A C 1
ATOM 685 O O . TRP A 1 86 ? 2.673 18.695 6.735 1.00 86.62 86 TRP A O 1
ATOM 695 N N . SER A 1 87 ? 0.822 18.516 5.471 1.00 83.19 87 SER A N 1
ATOM 696 C CA . SER A 1 87 ? 1.157 19.483 4.420 1.00 83.19 87 SER A CA 1
ATOM 697 C C . SER A 1 87 ? -0.136 19.919 3.719 1.00 83.19 87 SER A C 1
ATOM 699 O O . SER A 1 87 ? -1.175 19.278 3.888 1.00 83.19 87 SER A O 1
ATOM 701 N N . PRO A 1 88 ? -0.145 21.001 2.928 1.00 78.44 88 PRO A N 1
ATOM 702 C CA . PRO A 1 88 ? -1.190 21.193 1.928 1.00 78.44 88 PRO A CA 1
ATOM 703 C C . PRO A 1 88 ? -1.186 20.010 0.940 1.00 78.44 88 PRO A C 1
ATOM 705 O O . PRO A 1 88 ? -0.104 19.569 0.552 1.00 78.44 88 PRO A O 1
ATOM 708 N N . PRO A 1 89 ? -2.348 19.476 0.516 1.00 73.00 89 PRO A N 1
ATOM 709 C CA . PRO A 1 89 ? -2.381 18.402 -0.473 1.00 73.00 89 PRO A CA 1
ATOM 710 C C . PRO A 1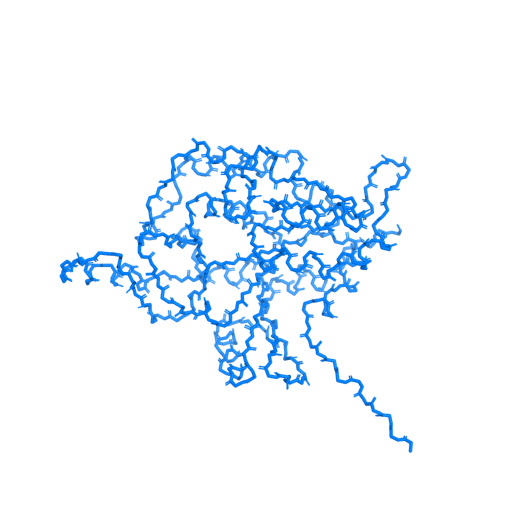 89 ? -2.036 18.987 -1.846 1.00 73.00 89 PRO A C 1
ATOM 712 O O . PRO A 1 89 ? -2.882 19.601 -2.495 1.00 73.00 89 PRO A O 1
ATOM 715 N N . LEU A 1 90 ? -0.779 18.843 -2.271 1.00 72.31 90 LEU A N 1
ATOM 716 C CA . LEU A 1 90 ? -0.317 19.321 -3.582 1.00 72.31 90 LEU A CA 1
ATOM 717 C C . LEU A 1 90 ? -0.457 18.255 -4.679 1.00 72.31 90 LEU A C 1
ATOM 719 O O . LEU A 1 90 ? -0.391 18.571 -5.866 1.00 72.31 90 LEU A O 1
ATOM 723 N N . GLU A 1 91 ? -0.669 16.994 -4.302 1.00 76.81 91 GLU A N 1
ATOM 724 C CA . GLU A 1 91 ? -0.897 15.901 -5.243 1.00 76.81 91 GLU A CA 1
ATOM 725 C C . GLU A 1 91 ? -2.329 15.968 -5.800 1.00 76.81 91 GLU A C 1
ATOM 727 O O . GLU A 1 91 ? -3.309 15.961 -5.056 1.00 76.81 91 GLU A O 1
ATOM 732 N N . THR A 1 92 ? -2.460 16.057 -7.123 1.00 72.56 92 THR A N 1
ATOM 733 C CA . THR A 1 92 ? -3.728 16.413 -7.780 1.00 72.56 92 THR A CA 1
ATOM 734 C C . THR A 1 92 ? -4.651 15.232 -8.064 1.00 72.56 92 THR A C 1
ATOM 736 O O . THR A 1 92 ? -5.834 15.448 -8.332 1.00 72.56 92 THR A O 1
ATOM 739 N N . ARG A 1 93 ? -4.160 13.986 -8.033 1.00 71.56 93 ARG A N 1
ATOM 740 C CA . ARG A 1 93 ? -4.946 12.812 -8.442 1.00 71.56 93 ARG A CA 1
ATOM 741 C C . ARG A 1 93 ? -5.766 12.214 -7.307 1.00 71.56 93 ARG A C 1
ATOM 743 O O . ARG A 1 93 ? -6.911 11.822 -7.514 1.00 71.56 93 ARG A O 1
ATOM 750 N N . TYR A 1 94 ? -5.165 12.095 -6.133 1.00 69.00 94 TYR A N 1
ATOM 751 C CA . TYR A 1 94 ? -5.726 11.449 -4.951 1.00 69.00 94 TYR A CA 1
ATOM 752 C C . TYR A 1 94 ? -5.680 12.345 -3.711 1.00 69.00 94 TYR A C 1
ATOM 754 O O . TYR A 1 94 ? -6.170 11.925 -2.663 1.00 69.00 94 TYR A O 1
ATOM 762 N N . GLY A 1 95 ? -5.120 13.557 -3.815 1.00 81.44 95 GLY A N 1
ATOM 763 C CA . GLY A 1 95 ? -5.028 14.500 -2.702 1.00 81.44 95 GLY A CA 1
ATOM 764 C C . GLY A 1 95 ? -4.150 13.959 -1.584 1.00 81.44 95 GLY A C 1
ATOM 765 O O . GLY A 1 95 ? -4.548 13.961 -0.419 1.00 81.44 95 GLY A O 1
ATOM 766 N N . ALA A 1 96 ? -2.998 13.404 -1.955 1.00 87.12 96 ALA A N 1
ATOM 767 C CA . ALA A 1 96 ? -2.060 12.845 -1.002 1.00 87.12 96 ALA A CA 1
ATOM 768 C C . ALA A 1 96 ? -1.251 13.933 -0.276 1.00 87.12 96 ALA A C 1
ATOM 770 O O . ALA A 1 96 ? -0.865 14.938 -0.877 1.00 87.12 96 ALA A O 1
ATOM 771 N N . TRP A 1 97 ? -0.972 13.691 1.006 1.00 90.88 97 TRP A N 1
ATOM 772 C CA . TRP A 1 97 ? -0.068 14.497 1.827 1.00 90.88 97 TRP A CA 1
ATOM 773 C C . TRP A 1 97 ? 1.295 13.811 1.954 1.00 90.88 97 TRP A C 1
ATOM 775 O O . TRP A 1 97 ? 1.379 12.645 2.344 1.00 90.88 97 TRP A O 1
ATOM 785 N N . TYR A 1 98 ? 2.382 14.517 1.659 1.00 89.50 98 TYR A N 1
ATOM 786 C CA . TYR A 1 98 ? 3.735 13.971 1.790 1.00 89.50 98 TYR A CA 1
ATOM 787 C C . TYR A 1 98 ? 4.676 14.827 2.639 1.00 89.50 98 TYR A C 1
ATOM 789 O O . TYR A 1 98 ? 5.860 14.508 2.743 1.00 89.50 98 TYR A O 1
ATOM 797 N N . GLY A 1 99 ? 4.165 15.856 3.321 1.00 87.44 99 GLY A N 1
ATOM 798 C CA . GLY A 1 99 ? 4.922 16.551 4.363 1.00 87.44 99 GLY A CA 1
ATOM 799 C C . GLY A 1 99 ? 6.068 17.397 3.817 1.00 87.44 99 GLY A C 1
ATOM 800 O O . GLY A 1 99 ? 7.106 17.493 4.467 1.00 87.44 99 GLY A O 1
ATOM 801 N N . GLY A 1 100 ? 5.907 17.959 2.615 1.00 83.50 100 GLY A N 1
ATOM 802 C CA . GLY A 1 100 ? 6.926 18.768 1.942 1.00 83.50 100 GLY A CA 1
ATOM 803 C C . GLY A 1 100 ? 7.824 17.968 0.996 1.00 83.50 100 GLY A C 1
ATOM 804 O O . GLY A 1 100 ? 8.692 18.549 0.343 1.00 83.50 100 GLY A O 1
ATOM 805 N N . LEU A 1 101 ? 7.619 16.650 0.858 1.00 86.19 101 LEU A N 1
ATOM 806 C CA . LEU A 1 101 ? 8.258 15.872 -0.213 1.00 86.19 101 LEU A CA 1
ATOM 807 C C . LEU A 1 101 ? 7.847 16.386 -1.597 1.00 86.19 101 LEU A C 1
ATOM 809 O O . LEU A 1 101 ? 8.639 16.298 -2.528 1.00 86.19 101 LEU A O 1
ATOM 813 N N . GLU A 1 102 ? 6.650 16.954 -1.720 1.00 81.19 102 GLU A N 1
ATOM 814 C CA . GLU A 1 102 ? 6.106 17.532 -2.951 1.00 81.19 102 GLU A CA 1
ATOM 815 C C . GLU A 1 102 ? 6.938 18.715 -3.469 1.00 81.19 102 GLU A C 1
ATOM 817 O O . GLU A 1 102 ? 6.969 18.968 -4.670 1.00 81.19 102 GLU A O 1
ATOM 822 N N . GLU A 1 103 ? 7.646 19.413 -2.576 1.00 83.94 103 GLU A N 1
ATOM 823 C CA . GLU A 1 103 ? 8.559 20.513 -2.915 1.00 83.94 103 GLU A CA 1
ATOM 824 C C . GLU A 1 103 ? 9.914 20.011 -3.439 1.00 83.94 103 GLU A C 1
ATOM 826 O O . GLU A 1 103 ? 10.751 20.797 -3.888 1.00 83.94 103 GLU A O 1
ATOM 831 N N . LYS A 1 104 ? 10.173 18.699 -3.357 1.00 83.88 104 LYS A N 1
ATOM 832 C CA . LYS A 1 104 ? 11.407 18.077 -3.845 1.00 83.88 104 LYS A CA 1
ATOM 833 C C . LYS A 1 104 ? 11.265 17.676 -5.304 1.00 83.88 104 LYS A C 1
ATOM 835 O O . LYS A 1 104 ? 10.194 17.273 -5.757 1.00 83.88 104 LYS A O 1
ATOM 840 N N . GLU A 1 105 ? 12.388 17.702 -6.015 1.00 86.44 105 GLU A N 1
ATOM 841 C CA . GLU A 1 105 ? 12.465 17.264 -7.406 1.00 86.44 105 GLU A CA 1
ATOM 842 C C . GLU A 1 105 ? 11.923 15.834 -7.574 1.00 86.44 105 GLU A C 1
ATOM 844 O O . GLU A 1 105 ? 12.359 14.890 -6.905 1.00 86.44 105 GLU A O 1
ATOM 849 N N . ASN A 1 106 ? 10.961 15.677 -8.483 1.00 86.88 106 ASN A N 1
ATOM 850 C CA . ASN A 1 106 ? 10.451 14.370 -8.864 1.00 86.88 106 ASN A CA 1
ATOM 851 C C . ASN A 1 106 ? 11.426 13.727 -9.855 1.00 86.88 106 ASN A C 1
ATOM 853 O O . ASN A 1 106 ? 11.566 14.180 -10.989 1.00 86.88 106 ASN A O 1
ATOM 857 N N . LYS A 1 107 ? 12.114 12.676 -9.415 1.00 93.31 107 LYS A N 1
ATOM 858 C CA . LYS A 1 107 ? 13.115 11.984 -10.233 1.00 93.31 107 LYS A CA 1
ATOM 859 C C . LYS A 1 107 ? 12.451 11.038 -11.223 1.00 93.31 107 LYS A C 1
ATOM 861 O O . LYS A 1 107 ? 11.368 10.531 -10.953 1.00 93.31 107 LYS A O 1
ATOM 866 N N . LEU A 1 108 ? 13.140 10.736 -12.321 1.00 94.56 108 LEU A N 1
ATOM 867 C CA . LEU A 1 108 ? 12.740 9.664 -13.235 1.00 94.56 108 LEU A CA 1
ATOM 868 C C . LEU A 1 108 ? 12.984 8.278 -12.610 1.00 94.56 108 LEU A C 1
ATOM 870 O O . LEU A 1 108 ? 13.871 8.134 -11.757 1.00 94.56 108 LEU A O 1
ATOM 874 N N . PRO A 1 109 ? 12.216 7.246 -13.005 1.00 95.38 109 PRO A N 1
ATOM 875 C CA . PRO A 1 109 ? 12.486 5.877 -12.594 1.00 95.38 109 PRO A CA 1
ATOM 876 C C . PRO A 1 109 ? 13.886 5.404 -12.991 1.00 95.38 109 PRO A C 1
ATOM 878 O O . PRO A 1 109 ? 14.386 5.710 -14.072 1.00 95.38 109 PRO A O 1
ATOM 881 N N . THR A 1 110 ? 14.502 4.606 -12.120 1.00 94.25 110 THR A N 1
ATOM 882 C CA . THR A 1 110 ? 15.716 3.850 -12.438 1.00 94.25 110 THR A CA 1
ATOM 883 C C . THR A 1 110 ? 15.494 2.382 -12.086 1.00 94.25 110 THR A C 1
ATOM 885 O O . THR A 1 110 ? 14.812 2.066 -11.108 1.00 94.25 110 THR A O 1
ATOM 888 N N . TYR A 1 111 ? 16.054 1.493 -12.906 1.00 96.19 111 TYR A N 1
ATOM 889 C CA . TYR A 1 111 ? 15.879 0.034 -12.816 1.00 96.19 111 TYR A CA 1
ATOM 890 C C . TYR A 1 111 ? 17.204 -0.693 -12.552 1.00 96.19 111 TYR A C 1
ATOM 892 O O . TYR A 1 111 ? 17.292 -1.908 -12.618 1.00 96.19 111 TYR A O 1
ATOM 900 N N . ASP A 1 112 ? 18.249 0.062 -12.232 1.00 94.88 112 ASP A N 1
ATOM 901 C CA . ASP A 1 112 ? 19.582 -0.415 -11.863 1.00 94.88 112 ASP A CA 1
ATOM 902 C C . ASP A 1 112 ? 19.682 -0.859 -10.394 1.00 94.88 112 ASP A C 1
ATOM 904 O O . ASP A 1 112 ? 20.780 -1.068 -9.888 1.00 94.88 112 ASP A O 1
ATOM 908 N N . GLN A 1 113 ? 18.544 -0.963 -9.696 1.00 93.88 113 GLN A N 1
ATOM 909 C CA . GLN A 1 113 ? 18.446 -1.268 -8.264 1.00 93.88 113 GLN A CA 1
ATOM 910 C C . GLN A 1 113 ? 19.309 -0.371 -7.366 1.00 93.88 113 GLN A C 1
ATOM 912 O O . GLN A 1 113 ? 19.670 -0.759 -6.246 1.00 93.88 113 GLN A O 1
ATOM 917 N N . ARG A 1 114 ? 19.650 0.836 -7.830 1.00 95.69 114 ARG A N 1
ATOM 918 C CA . ARG A 1 114 ? 20.429 1.763 -7.020 1.00 95.69 114 ARG A CA 1
ATOM 919 C C . ARG A 1 114 ? 19.638 2.158 -5.764 1.00 95.69 114 ARG A C 1
ATOM 921 O O . ARG A 1 114 ? 18.422 2.377 -5.859 1.00 95.69 114 ARG A O 1
ATOM 928 N N . PRO A 1 115 ? 20.307 2.285 -4.610 1.00 96.81 115 PRO A N 1
ATOM 929 C CA . PRO A 1 115 ? 19.659 2.747 -3.396 1.00 96.81 115 PRO A CA 1
ATOM 930 C C . PRO A 1 115 ? 19.040 4.139 -3.529 1.00 96.81 115 PRO A C 1
ATOM 932 O O . PRO A 1 115 ? 19.396 4.930 -4.410 1.00 96.81 115 PRO A O 1
ATOM 935 N N . LEU A 1 116 ? 18.142 4.463 -2.597 1.00 96.12 116 LEU A N 1
ATOM 936 C CA . LEU A 1 116 ? 17.732 5.847 -2.370 1.00 96.12 116 LEU A CA 1
ATOM 937 C C . LEU A 1 116 ? 18.949 6.736 -2.083 1.00 96.12 116 LEU A C 1
ATOM 939 O O . LEU A 1 116 ? 19.881 6.335 -1.384 1.00 96.12 116 LEU A O 1
ATOM 943 N N . ASP A 1 117 ? 18.910 7.962 -2.594 1.00 95.75 117 ASP A N 1
ATOM 944 C CA . ASP A 1 117 ? 19.945 8.949 -2.319 1.00 95.75 117 ASP A CA 1
ATOM 945 C C . ASP A 1 117 ? 19.821 9.532 -0.908 1.00 95.75 117 ASP A C 1
ATOM 947 O O . ASP A 1 117 ? 18.793 9.396 -0.235 1.00 95.75 117 ASP A O 1
ATOM 951 N N . ASP A 1 118 ? 20.867 10.229 -0.471 1.00 96.38 118 ASP A N 1
ATOM 952 C CA . ASP A 1 118 ? 20.947 10.773 0.884 1.00 96.38 118 ASP A CA 1
ATOM 953 C C . ASP A 1 118 ? 19.814 11.752 1.196 1.00 96.38 118 ASP A C 1
ATOM 955 O O . ASP A 1 118 ? 19.313 11.767 2.319 1.00 96.38 118 ASP A O 1
ATOM 959 N N . VAL A 1 119 ? 19.347 12.520 0.204 1.00 95.31 119 VAL A N 1
ATOM 960 C CA . VAL A 1 119 ? 18.205 13.428 0.375 1.00 95.31 119 VAL A CA 1
ATOM 961 C C . VAL A 1 119 ? 16.942 12.639 0.722 1.00 95.31 119 VAL A C 1
ATOM 963 O O . VAL A 1 119 ? 16.306 12.923 1.735 1.00 95.31 119 VAL A O 1
ATOM 966 N N . ALA A 1 120 ? 16.595 11.603 -0.049 1.00 96.06 120 ALA A N 1
ATOM 967 C CA . ALA A 1 120 ? 15.431 10.769 0.251 1.00 96.06 120 ALA A CA 1
ATOM 968 C C . ALA A 1 120 ? 15.560 10.046 1.602 1.00 96.06 120 ALA A C 1
ATOM 970 O O . ALA A 1 120 ? 14.593 9.982 2.364 1.00 96.06 120 ALA A O 1
ATOM 971 N N . LYS A 1 121 ? 16.758 9.548 1.937 1.00 96.94 121 LYS A N 1
ATOM 972 C CA . LYS A 1 121 ? 17.040 8.920 3.239 1.00 96.94 121 LYS A CA 1
ATOM 973 C C . LYS A 1 121 ? 16.852 9.903 4.401 1.00 96.94 121 LYS A C 1
ATOM 975 O O . LYS A 1 121 ? 16.280 9.536 5.427 1.00 96.94 121 LYS A O 1
ATOM 980 N N . GLN A 1 122 ? 17.276 11.158 4.247 1.00 96.50 122 GLN A N 1
ATOM 981 C CA . GLN A 1 122 ? 17.062 12.206 5.248 1.00 96.50 122 GLN A CA 1
ATOM 982 C C . GLN A 1 122 ? 15.576 12.516 5.449 1.00 96.50 122 GLN A C 1
ATOM 984 O O . GLN A 1 122 ? 15.142 12.647 6.593 1.00 96.50 122 GLN A O 1
ATOM 989 N N . GLU A 1 123 ? 14.786 12.593 4.377 1.00 95.50 123 GLU A N 1
ATOM 990 C CA . GLU A 1 123 ? 13.340 12.817 4.492 1.00 95.50 123 GLU A CA 1
ATOM 991 C C . GLU A 1 123 ? 12.632 11.643 5.188 1.00 95.50 123 GLU A C 1
ATOM 993 O O . GLU A 1 123 ? 11.814 11.858 6.084 1.00 95.50 123 GLU A O 1
ATOM 998 N N . ILE A 1 124 ? 13.017 10.397 4.889 1.00 96.19 124 ILE A N 1
ATOM 999 C CA . ILE A 1 124 ? 12.535 9.215 5.625 1.00 96.19 124 ILE A CA 1
ATOM 1000 C C . ILE A 1 124 ? 12.867 9.331 7.118 1.00 96.19 124 ILE A C 1
ATOM 1002 O O . ILE A 1 124 ? 11.997 9.130 7.965 1.00 96.19 124 ILE A O 1
ATOM 1006 N N . CYS A 1 125 ? 14.100 9.713 7.461 1.00 95.75 125 CYS A N 1
ATOM 1007 C CA . CYS A 1 125 ? 14.507 9.925 8.850 1.00 95.75 125 CYS A CA 1
ATOM 1008 C C . CYS A 1 125 ? 13.684 11.016 9.553 1.00 95.75 125 CYS A C 1
ATOM 1010 O O . CYS A 1 125 ? 13.365 10.864 10.734 1.00 95.75 125 CYS A O 1
ATOM 1012 N N . LYS A 1 126 ? 13.322 12.103 8.859 1.00 94.50 126 LYS A N 1
ATOM 1013 C CA . LYS A 1 126 ? 12.441 13.145 9.412 1.00 94.50 126 LYS A CA 1
ATOM 1014 C C . LYS A 1 126 ? 11.044 12.597 9.695 1.00 94.50 126 LYS A C 1
ATOM 1016 O O . LYS A 1 126 ? 10.538 12.806 10.795 1.00 94.50 126 LYS A O 1
ATOM 1021 N N . LEU A 1 127 ? 10.459 11.849 8.756 1.00 94.31 127 LEU A N 1
ATOM 1022 C CA . LEU A 1 127 ? 9.140 11.228 8.925 1.00 94.31 127 LEU A CA 1
ATOM 1023 C C . LEU A 1 127 ? 9.124 10.237 10.098 1.00 94.31 127 LEU A C 1
ATOM 1025 O O . LEU A 1 127 ? 8.226 10.297 10.936 1.00 94.31 127 LEU A O 1
ATOM 1029 N N . LEU A 1 128 ? 10.155 9.395 10.226 1.00 93.81 128 LEU A N 1
ATOM 1030 C CA . LEU A 1 128 ? 10.310 8.466 11.357 1.00 93.81 128 LEU A CA 1
ATOM 1031 C C . LEU A 1 128 ? 10.424 9.191 12.707 1.00 93.81 128 LEU A C 1
ATOM 1033 O O . LEU A 1 128 ? 9.949 8.702 13.731 1.00 93.81 128 LEU A O 1
ATOM 1037 N N . ARG A 1 129 ? 11.055 10.368 12.729 1.00 92.12 129 ARG A N 1
ATOM 1038 C CA . ARG A 1 129 ? 11.231 11.180 13.943 1.00 92.12 129 ARG A CA 1
ATOM 1039 C C . ARG A 1 129 ? 10.055 12.107 14.230 1.00 92.12 129 ARG A C 1
ATOM 1041 O O . ARG A 1 129 ? 10.038 12.721 15.293 1.00 92.12 129 ARG A O 1
ATOM 1048 N N . HIS A 1 130 ? 9.061 12.182 13.349 1.00 90.81 130 HIS A N 1
ATOM 1049 C CA . HIS A 1 130 ? 7.948 13.105 13.516 1.00 90.81 130 HIS A CA 1
ATOM 1050 C C . HIS A 1 130 ? 7.120 12.756 14.772 1.00 90.81 130 HIS A C 1
ATOM 1052 O O . HIS A 1 130 ? 6.802 11.577 14.986 1.00 90.81 130 HIS A O 1
ATOM 1058 N N . PRO A 1 131 ? 6.763 13.745 15.614 1.00 86.19 131 PRO A N 1
ATOM 1059 C CA . PRO A 1 131 ? 6.079 13.500 16.889 1.00 86.19 131 PRO A CA 1
ATOM 1060 C C . PRO A 1 131 ? 4.662 12.945 16.713 1.00 86.19 131 PRO A C 1
ATOM 1062 O O . PRO A 1 131 ? 4.199 12.188 17.553 1.00 86.19 131 PRO A O 1
ATOM 1065 N N . TYR A 1 132 ? 4.015 13.260 15.592 1.00 85.19 132 TYR A N 1
ATOM 1066 C CA . TYR A 1 132 ? 2.659 12.806 15.256 1.00 85.19 132 TYR A CA 1
ATOM 1067 C C . TYR A 1 132 ? 2.629 11.614 14.285 1.00 85.19 132 TYR A C 1
ATOM 1069 O O . TYR A 1 132 ? 1.631 11.393 13.607 1.00 85.19 132 TYR A O 1
ATOM 1077 N N . GLY A 1 133 ? 3.747 10.893 14.150 1.00 86.12 133 GLY A N 1
ATOM 1078 C CA . GLY A 1 133 ? 3.824 9.713 13.289 1.00 86.12 133 GLY A CA 1
ATOM 1079 C C . GLY A 1 133 ? 2.909 8.567 13.738 1.00 86.12 133 GLY A C 1
ATOM 1080 O O . GLY A 1 133 ? 2.494 8.525 14.901 1.00 86.12 133 GLY A O 1
ATOM 1081 N N . PRO A 1 134 ? 2.608 7.615 12.836 1.00 85.88 134 PRO A N 1
ATOM 1082 C CA . PRO A 1 134 ? 1.847 6.423 13.186 1.00 85.88 134 PRO A CA 1
ATOM 1083 C C . PRO A 1 134 ? 2.552 5.645 14.307 1.00 85.88 134 PRO A C 1
ATOM 1085 O O . PRO A 1 134 ? 3.779 5.555 14.329 1.00 85.88 134 PRO A O 1
ATOM 1088 N N . GLY A 1 135 ? 1.773 5.098 15.241 1.00 76.75 135 GLY A N 1
ATOM 1089 C CA . GLY A 1 135 ? 2.275 4.220 16.303 1.00 76.75 135 GLY A CA 1
ATOM 1090 C C . GLY A 1 135 ? 3.034 4.902 17.438 1.00 76.75 135 GLY A C 1
ATOM 1091 O O . GLY A 1 135 ? 3.681 4.218 18.220 1.00 76.75 135 GLY A O 1
ATOM 1092 N N . ARG A 1 136 ? 2.946 6.232 17.569 1.00 76.88 136 ARG A N 1
ATOM 1093 C CA . ARG A 1 136 ? 3.565 6.981 18.679 1.00 76.88 136 ARG A CA 1
ATOM 1094 C C . ARG A 1 136 ? 2.958 6.672 20.045 1.00 76.88 136 ARG A C 1
ATOM 1096 O O . ARG A 1 136 ? 3.653 6.761 21.056 1.00 76.88 136 ARG A O 1
ATOM 1103 N N . LEU A 1 137 ? 1.696 6.254 20.076 1.00 65.12 137 LEU A N 1
ATOM 1104 C CA . LEU A 1 137 ? 1.078 5.652 21.251 1.00 65.12 137 LEU A CA 1
ATOM 1105 C C . LEU A 1 137 ? 1.590 4.204 21.379 1.00 65.12 137 LEU A C 1
ATOM 1107 O O . LEU A 1 137 ? 0.899 3.255 21.015 1.00 65.12 137 LEU A O 1
ATOM 1111 N N . ASN A 1 138 ? 2.835 4.051 21.854 1.00 65.38 138 ASN A N 1
ATOM 1112 C CA . ASN A 1 138 ? 3.632 2.807 21.896 1.00 65.38 138 ASN A CA 1
ATOM 1113 C C . ASN A 1 138 ? 3.008 1.632 22.688 1.00 65.38 138 ASN A C 1
ATOM 1115 O O . ASN A 1 138 ? 3.657 0.608 22.886 1.00 65.38 138 ASN A O 1
ATOM 1119 N N . THR A 1 139 ? 1.783 1.762 23.190 1.00 73.81 139 THR A N 1
ATOM 1120 C CA . THR A 1 139 ? 1.098 0.719 23.963 1.00 73.81 139 THR A CA 1
ATOM 1121 C C . THR A 1 139 ? 0.240 -0.205 23.103 1.00 73.81 139 THR A C 1
ATOM 1123 O O . THR A 1 139 ? -0.209 -1.234 23.602 1.00 73.81 139 THR A O 1
ATOM 1126 N N . ARG A 1 140 ? 0.001 0.133 21.827 1.00 86.56 140 ARG A N 1
ATOM 1127 C CA . ARG A 1 140 ? -0.929 -0.590 20.945 1.00 86.56 140 ARG A CA 1
ATOM 1128 C C . ARG A 1 140 ? -0.274 -0.951 19.610 1.00 86.56 140 ARG A C 1
ATOM 1130 O O . ARG A 1 140 ? 0.570 -0.191 19.123 1.00 86.56 140 ARG A O 1
ATOM 1137 N N . PRO A 1 141 ? -0.661 -2.078 18.983 1.00 92.69 141 PRO A N 1
ATOM 1138 C CA . PRO A 1 141 ? -0.181 -2.401 17.648 1.00 92.69 141 PRO A CA 1
ATOM 1139 C C . PRO A 1 141 ? -0.655 -1.341 16.648 1.00 92.69 141 PRO A C 1
ATOM 1141 O O . PRO A 1 141 ? -1.703 -0.721 16.823 1.00 92.69 141 PRO A O 1
ATOM 1144 N N . THR A 1 142 ? 0.120 -1.133 15.588 1.00 95.25 142 THR A N 1
ATOM 1145 C CA . THR A 1 142 ? -0.227 -0.217 14.495 1.00 95.25 142 THR A CA 1
ATOM 1146 C C . THR A 1 142 ? -0.312 -0.999 13.197 1.00 95.25 142 THR A C 1
ATOM 1148 O O . THR A 1 142 ? 0.613 -1.738 12.875 1.00 95.25 142 THR A O 1
ATOM 1151 N N . LEU A 1 143 ? -1.405 -0.831 12.455 1.00 97.56 143 LEU A N 1
ATOM 1152 C CA . LEU A 1 143 ? -1.631 -1.462 11.162 1.00 97.56 143 LEU A CA 1
ATOM 1153 C C . LEU A 1 143 ? -1.607 -0.408 10.051 1.00 97.56 143 LEU A C 1
ATOM 1155 O O . LEU A 1 143 ? -2.382 0.553 10.053 1.00 97.56 143 LEU A O 1
ATOM 1159 N N . LEU A 1 144 ? -0.719 -0.605 9.083 1.00 98.12 144 LEU A N 1
ATOM 1160 C CA . LEU A 1 144 ? -0.607 0.227 7.893 1.00 98.12 144 LEU A CA 1
ATOM 1161 C C . LEU A 1 144 ? -1.479 -0.349 6.775 1.00 98.12 144 LEU A C 1
ATOM 1163 O O . LEU A 1 144 ? -1.367 -1.521 6.428 1.00 98.12 144 LEU A O 1
ATOM 1167 N N . LEU A 1 145 ? -2.329 0.481 6.183 1.00 98.25 145 LEU A N 1
ATOM 1168 C CA . LEU A 1 145 ? -3.237 0.116 5.099 1.00 98.25 145 LEU A CA 1
ATOM 1169 C C . LEU A 1 145 ? -2.784 0.842 3.833 1.00 98.25 145 LEU A C 1
ATOM 1171 O O . LEU A 1 145 ? -2.977 2.051 3.705 1.00 98.25 145 LEU A O 1
ATOM 1175 N N . GLY A 1 146 ? -2.131 0.110 2.931 1.00 97.38 146 GLY A N 1
ATOM 1176 C CA . GLY A 1 146 ? -1.453 0.647 1.753 1.00 97.38 146 GLY A CA 1
ATOM 1177 C C . GLY A 1 146 ? -2.027 0.165 0.427 1.00 97.38 146 GLY A C 1
ATOM 1178 O O . GLY A 1 146 ? -2.676 -0.871 0.359 1.00 97.38 146 GLY A O 1
ATOM 1179 N N . ALA A 1 147 ? -1.745 0.884 -0.654 1.00 95.81 147 ALA A N 1
ATOM 1180 C CA . ALA A 1 147 ? -1.962 0.414 -2.024 1.00 95.81 147 ALA A CA 1
ATOM 1181 C C . ALA A 1 147 ? -0.643 0.363 -2.806 1.00 95.81 147 ALA A C 1
ATOM 1183 O O . ALA A 1 147 ? 0.384 0.868 -2.363 1.00 95.81 147 ALA A O 1
ATOM 1184 N N . ALA A 1 148 ? -0.648 -0.234 -3.992 1.00 96.62 148 ALA A N 1
ATOM 1185 C CA . ALA A 1 148 ? 0.452 -0.118 -4.947 1.00 96.62 148 ALA A CA 1
ATOM 1186 C C . ALA A 1 148 ? -0.090 0.146 -6.359 1.00 96.62 148 ALA A C 1
ATOM 1188 O O . ALA A 1 148 ? -1.266 -0.108 -6.657 1.00 96.62 148 ALA A O 1
ATOM 1189 N N . SER A 1 149 ? 0.766 0.682 -7.234 1.00 95.81 149 SER A N 1
ATOM 1190 C CA . SER A 1 149 ? 0.437 0.787 -8.660 1.00 95.81 149 SER A CA 1
ATOM 1191 C C . SER A 1 149 ? 0.540 -0.570 -9.350 1.00 95.81 149 SER A C 1
ATOM 1193 O O . SER A 1 149 ? -0.230 -0.812 -10.271 1.00 95.81 149 SER A O 1
ATOM 1195 N N . GLY A 1 150 ? 1.435 -1.434 -8.871 1.00 97.69 150 GLY A N 1
ATOM 1196 C CA . GLY A 1 150 ? 1.534 -2.835 -9.256 1.00 97.69 150 GLY A CA 1
ATOM 1197 C C . GLY A 1 150 ? 2.506 -3.609 -8.373 1.00 97.69 150 GLY A C 1
ATOM 1198 O O . GLY A 1 150 ? 3.161 -3.026 -7.499 1.00 97.69 150 GLY A O 1
ATOM 1199 N N . LEU A 1 151 ? 2.547 -4.922 -8.575 1.00 98.31 151 LEU A N 1
ATOM 1200 C CA . LEU A 1 151 ? 3.367 -5.876 -7.835 1.00 98.31 151 LEU A CA 1
ATOM 1201 C C . LEU A 1 151 ? 3.947 -6.896 -8.814 1.00 98.31 151 LEU A C 1
ATOM 1203 O O . LEU A 1 151 ? 3.189 -7.618 -9.452 1.00 98.31 151 LEU A O 1
ATOM 1207 N N . GLN A 1 152 ? 5.274 -6.950 -8.907 1.00 98.12 152 GLN A N 1
ATOM 1208 C CA . GLN A 1 152 ? 5.974 -7.919 -9.750 1.00 98.12 152 GLN A CA 1
ATOM 1209 C C . GLN A 1 152 ? 6.468 -9.088 -8.899 1.00 98.12 152 GLN A C 1
ATOM 1211 O O . GLN A 1 152 ? 7.261 -8.898 -7.971 1.00 98.12 152 GLN A O 1
ATOM 1216 N N . LEU A 1 153 ? 5.969 -10.280 -9.192 1.00 97.25 153 LEU A N 1
ATOM 1217 C CA . LEU A 1 153 ? 6.291 -11.533 -8.515 1.00 97.25 153 LEU A CA 1
ATOM 1218 C C . LEU A 1 153 ? 7.116 -12.458 -9.411 1.00 97.25 153 LEU A C 1
ATOM 1220 O O . LEU A 1 153 ? 7.962 -13.186 -8.895 1.00 97.25 153 LEU A O 1
ATOM 1224 N N . THR A 1 154 ? 6.908 -12.411 -10.729 1.00 95.75 154 THR A N 1
ATOM 1225 C CA . THR A 1 154 ? 7.598 -13.285 -11.688 1.00 95.75 154 THR A CA 1
ATOM 1226 C C . THR A 1 154 ? 8.688 -12.542 -12.466 1.00 95.75 154 THR A C 1
ATOM 1228 O O . THR A 1 154 ? 8.703 -11.312 -12.521 1.00 95.75 154 THR A O 1
ATOM 1231 N N . PRO A 1 155 ? 9.644 -13.255 -13.095 1.00 93.06 155 PRO A N 1
ATOM 1232 C CA . PRO A 1 155 ? 10.672 -12.610 -13.918 1.00 93.06 155 PRO A CA 1
ATOM 1233 C C . PRO A 1 155 ? 10.125 -12.011 -15.228 1.00 93.06 155 PRO A C 1
ATOM 1235 O O . PRO A 1 155 ? 10.870 -11.342 -15.951 1.00 93.06 155 PRO A O 1
ATOM 1238 N N . HIS A 1 156 ? 8.849 -12.238 -15.557 1.00 91.19 156 HIS A N 1
ATOM 1239 C CA . HIS A 1 156 ? 8.232 -11.876 -16.833 1.00 91.19 156 HIS A CA 1
ATOM 1240 C C . HIS A 1 156 ? 7.759 -10.418 -16.877 1.00 91.19 156 HIS A C 1
ATOM 1242 O O . HIS A 1 156 ? 6.578 -10.120 -17.032 1.00 91.19 156 HIS A O 1
ATOM 1248 N N . HIS A 1 157 ? 8.713 -9.496 -16.810 1.00 94.38 157 HIS A N 1
ATOM 1249 C CA . HIS A 1 157 ? 8.441 -8.067 -16.896 1.00 94.38 157 HIS A CA 1
ATOM 1250 C C . HIS A 1 157 ? 8.035 -7.646 -18.310 1.00 94.38 157 HIS A C 1
ATOM 1252 O O . HIS A 1 157 ? 8.726 -7.944 -19.288 1.00 94.38 157 HIS A O 1
ATOM 1258 N N . GLN A 1 158 ? 6.954 -6.873 -18.411 1.00 94.00 158 GLN A N 1
ATOM 1259 C CA . GLN A 1 158 ? 6.456 -6.328 -19.675 1.00 94.00 158 GLN A CA 1
ATOM 1260 C C . GLN A 1 158 ? 6.723 -4.814 -19.744 1.00 94.00 158 GLN A C 1
ATOM 1262 O O . GLN A 1 158 ? 5.893 -4.025 -19.288 1.00 94.00 158 GLN A O 1
ATOM 1267 N N . PRO A 1 159 ? 7.880 -4.361 -20.267 1.00 94.44 159 PRO A N 1
ATOM 1268 C CA . PRO A 1 159 ? 8.167 -2.934 -20.376 1.00 94.44 159 PRO A CA 1
ATOM 1269 C C . PRO A 1 159 ? 7.242 -2.244 -21.382 1.00 94.44 159 PRO A C 1
ATOM 1271 O O . PRO A 1 159 ? 7.085 -2.696 -22.517 1.00 94.44 159 PRO A O 1
ATOM 1274 N N . MET A 1 160 ? 6.707 -1.093 -20.987 1.00 95.19 160 MET A N 1
ATOM 1275 C CA . MET A 1 160 ? 5.970 -0.166 -21.838 1.00 95.19 160 MET A CA 1
ATOM 1276 C C . MET A 1 160 ? 6.747 1.135 -22.001 1.00 95.19 160 MET A C 1
ATOM 1278 O O . MET A 1 160 ? 7.180 1.751 -21.022 1.00 95.19 160 MET A O 1
ATOM 1282 N N . PHE A 1 161 ? 6.867 1.569 -23.252 1.00 92.44 161 PHE A N 1
ATOM 1283 C CA . PHE A 1 161 ? 7.514 2.814 -23.640 1.00 92.44 161 PHE A CA 1
ATOM 1284 C C . PHE A 1 161 ? 6.445 3.805 -24.100 1.00 92.44 161 PHE A C 1
ATOM 1286 O O . PHE A 1 161 ? 5.555 3.445 -24.868 1.00 92.44 161 PHE A O 1
ATOM 1293 N N . SER A 1 162 ? 6.527 5.046 -23.624 1.00 88.25 162 SER A N 1
ATOM 1294 C CA . SER A 1 162 ? 5.604 6.123 -24.018 1.00 88.25 162 SER A CA 1
ATOM 1295 C C . SER A 1 162 ? 5.955 6.744 -25.373 1.00 88.25 162 SER A C 1
ATOM 1297 O O . SER A 1 162 ? 5.147 7.468 -25.946 1.00 88.25 162 SER A O 1
ATOM 1299 N N . ILE A 1 163 ? 7.159 6.463 -25.873 1.00 88.44 163 ILE A N 1
ATOM 1300 C CA . ILE A 1 163 ? 7.678 6.887 -27.174 1.00 88.44 163 ILE A CA 1
ATOM 1301 C C . ILE A 1 163 ? 8.386 5.710 -27.839 1.00 88.44 163 ILE A C 1
ATOM 1303 O O . ILE A 1 163 ? 8.834 4.787 -27.153 1.00 88.44 163 ILE A O 1
ATOM 1307 N N . ASP A 1 164 ? 8.531 5.764 -29.159 1.00 89.75 164 ASP A N 1
ATOM 1308 C CA . ASP A 1 164 ? 9.375 4.813 -29.870 1.00 89.75 164 ASP A CA 1
ATOM 1309 C C . ASP A 1 164 ? 10.833 4.991 -29.436 1.00 89.75 164 ASP A C 1
ATOM 1311 O O . ASP A 1 164 ? 11.380 6.095 -29.444 1.00 89.75 164 ASP A O 1
ATOM 1315 N N . VAL A 1 165 ? 11.451 3.886 -29.034 1.00 92.12 165 VAL A N 1
ATOM 1316 C CA . VAL A 1 165 ? 12.864 3.816 -28.658 1.00 92.12 165 VAL A CA 1
ATOM 1317 C C . VAL A 1 165 ? 13.579 2.825 -29.560 1.00 92.12 165 VAL A C 1
ATOM 1319 O O . VAL A 1 165 ? 12.965 1.879 -30.066 1.00 92.12 165 VAL A O 1
ATOM 1322 N N . ASP A 1 166 ? 14.881 3.025 -29.735 1.00 94.38 166 ASP A N 1
ATOM 1323 C CA . ASP A 1 166 ? 15.724 2.067 -30.439 1.00 94.38 166 ASP A CA 1
ATOM 1324 C C . ASP A 1 166 ? 15.798 0.707 -29.717 1.00 94.38 166 ASP A C 1
ATOM 1326 O O . ASP A 1 166 ? 15.472 0.546 -28.534 1.00 94.38 166 ASP A O 1
ATOM 1330 N N . GLU A 1 167 ? 16.218 -0.304 -30.474 1.00 93.88 167 GLU A N 1
ATOM 1331 C CA . GLU A 1 167 ? 16.301 -1.683 -29.997 1.00 93.88 167 GLU A CA 1
ATOM 1332 C C . GLU A 1 167 ? 17.343 -1.855 -28.877 1.00 93.88 167 GLU A C 1
ATOM 1334 O O . GLU A 1 167 ? 17.139 -2.643 -27.954 1.00 93.88 167 GLU A O 1
ATOM 1339 N N . GLU A 1 168 ? 18.428 -1.075 -28.891 1.00 95.56 168 GLU A N 1
ATOM 1340 C CA . GLU A 1 168 ? 19.459 -1.123 -27.850 1.00 95.56 168 GLU A CA 1
ATOM 1341 C C . GLU A 1 168 ? 18.896 -0.686 -26.490 1.00 95.56 168 GLU A C 1
ATOM 1343 O O . GLU A 1 168 ? 19.075 -1.368 -25.473 1.00 95.56 168 GLU A O 1
ATOM 1348 N N . THR A 1 169 ? 18.153 0.419 -26.476 1.00 92.25 169 THR A N 1
ATOM 1349 C CA . THR A 1 169 ? 17.460 0.948 -25.302 1.00 92.25 169 THR A CA 1
ATOM 1350 C C . THR A 1 169 ? 16.421 -0.046 -24.804 1.00 92.25 169 THR A C 1
ATOM 1352 O O . THR A 1 169 ? 16.333 -0.291 -23.596 1.00 92.25 169 THR A O 1
ATOM 1355 N N . ARG A 1 170 ? 15.673 -0.683 -25.715 1.00 92.44 170 ARG A N 1
ATOM 1356 C CA . ARG A 1 170 ? 14.694 -1.720 -25.365 1.00 92.44 170 ARG A CA 1
ATOM 1357 C C . ARG A 1 170 ? 15.353 -2.899 -24.648 1.00 92.44 170 ARG A C 1
ATOM 1359 O O . ARG A 1 170 ? 14.928 -3.259 -23.547 1.00 92.44 170 ARG A O 1
ATOM 1366 N N . GLN A 1 171 ? 16.428 -3.442 -25.216 1.00 93.44 171 GLN A N 1
ATOM 1367 C CA . GLN A 1 171 ? 17.179 -4.561 -24.636 1.00 93.44 171 GLN A CA 1
ATOM 1368 C C . GLN A 1 171 ? 17.873 -4.186 -23.325 1.00 93.44 171 GLN A C 1
ATOM 1370 O O . GLN A 1 171 ? 17.960 -4.994 -22.396 1.00 93.44 171 GLN A O 1
ATOM 1375 N N . ARG A 1 172 ? 18.390 -2.959 -23.213 1.00 93.88 172 ARG A N 1
ATOM 1376 C CA . ARG A 1 172 ? 18.978 -2.455 -21.966 1.00 93.88 172 ARG A CA 1
ATOM 1377 C C . ARG A 1 172 ? 17.929 -2.370 -20.859 1.00 93.88 172 ARG A C 1
ATOM 1379 O O . ARG A 1 172 ? 18.177 -2.880 -19.770 1.00 93.88 172 ARG A O 1
ATOM 1386 N N . SER A 1 173 ? 16.767 -1.780 -21.129 1.00 92.50 173 SER A N 1
ATOM 1387 C CA . SER A 1 173 ? 15.685 -1.659 -20.145 1.00 92.50 173 SER A CA 1
ATOM 1388 C C . SER A 1 173 ? 15.141 -3.019 -19.711 1.00 92.50 173 SER A C 1
ATOM 1390 O O . SER A 1 173 ? 14.938 -3.229 -18.520 1.00 92.50 173 SER A O 1
ATOM 1392 N N . GLN A 1 174 ? 14.983 -3.968 -20.640 1.00 93.25 174 GLN A N 1
ATOM 1393 C CA . GLN A 1 174 ? 14.602 -5.349 -20.313 1.00 93.25 174 GLN A CA 1
ATOM 1394 C C . GLN A 1 174 ? 15.607 -6.014 -19.363 1.00 93.25 174 GLN A C 1
ATOM 1396 O O . GLN A 1 174 ? 15.206 -6.615 -18.370 1.00 93.25 174 GLN A O 1
ATOM 1401 N N . ARG A 1 175 ? 16.913 -5.861 -19.624 1.00 93.81 175 ARG A N 1
ATOM 1402 C CA . ARG A 1 175 ? 17.966 -6.406 -18.751 1.00 93.81 175 ARG A CA 1
ATOM 1403 C C . ARG A 1 175 ? 17.940 -5.802 -17.350 1.00 93.81 175 ARG A C 1
ATOM 1405 O O . ARG A 1 175 ? 18.104 -6.534 -16.382 1.00 93.81 175 ARG A O 1
ATOM 1412 N N . LEU A 1 176 ? 17.734 -4.491 -17.238 1.00 94.00 176 LEU A N 1
ATOM 1413 C CA . LEU A 1 176 ? 17.655 -3.815 -15.939 1.00 94.00 176 LEU A CA 1
ATOM 1414 C C . LEU A 1 176 ? 16.398 -4.236 -15.159 1.00 94.00 176 LEU A C 1
ATOM 1416 O O . LEU A 1 176 ? 16.470 -4.538 -13.970 1.00 94.00 176 LEU A O 1
ATOM 1420 N N . LEU A 1 177 ? 15.255 -4.335 -15.841 1.00 95.44 177 LEU A N 1
ATOM 1421 C CA . LEU A 1 177 ? 13.999 -4.764 -15.228 1.00 95.44 177 LEU A CA 1
ATOM 1422 C C . LEU A 1 177 ? 14.007 -6.210 -14.742 1.00 95.44 177 LEU A C 1
ATOM 1424 O O . LEU A 1 177 ? 13.289 -6.508 -13.798 1.00 95.44 177 LEU A O 1
ATOM 1428 N N . ALA A 1 178 ? 14.807 -7.096 -15.338 1.00 93.25 178 ALA A N 1
ATOM 1429 C CA . ALA A 1 178 ? 14.821 -8.514 -14.980 1.00 93.25 178 ALA A CA 1
ATOM 1430 C C . ALA A 1 178 ? 15.099 -8.774 -13.485 1.00 93.25 178 ALA A C 1
ATOM 1432 O O . ALA A 1 178 ? 14.699 -9.812 -12.964 1.00 93.25 178 ALA A O 1
ATOM 1433 N N . GLY A 1 179 ? 15.767 -7.843 -12.793 1.00 92.75 179 GLY A N 1
ATOM 1434 C CA . GLY A 1 179 ? 15.995 -7.918 -11.348 1.00 92.75 179 GLY A CA 1
ATOM 1435 C C . GLY A 1 179 ? 14.951 -7.194 -10.487 1.00 92.75 179 GLY A C 1
ATOM 1436 O O . GLY A 1 179 ? 15.029 -7.246 -9.263 1.00 92.75 179 GLY A O 1
ATOM 1437 N N . CYS A 1 180 ? 14.014 -6.448 -11.061 1.00 97.06 180 CYS A N 1
ATOM 1438 C CA . CYS A 1 180 ? 13.139 -5.554 -10.305 1.00 97.06 180 CYS A CA 1
ATOM 1439 C C . CYS A 1 180 ? 11.882 -6.275 -9.804 1.00 97.06 180 CYS A C 1
ATOM 1441 O O . CYS A 1 180 ? 10.877 -6.301 -10.489 1.00 97.06 180 CYS A O 1
ATOM 1443 N N . PHE A 1 181 ? 11.899 -6.792 -8.577 1.00 97.94 181 PHE A N 1
ATOM 1444 C CA . PHE A 1 181 ? 10.740 -7.467 -7.977 1.00 97.94 181 PHE A CA 1
ATOM 1445 C C . PHE A 1 181 ? 10.051 -6.624 -6.901 1.00 97.94 181 PHE A C 1
ATOM 1447 O O . PHE A 1 181 ? 10.633 -5.707 -6.311 1.00 97.94 181 PHE A O 1
ATOM 1454 N N . GLY A 1 182 ? 8.808 -6.986 -6.598 1.00 98.00 182 GLY A N 1
ATOM 1455 C CA . GLY A 1 182 ? 8.019 -6.395 -5.532 1.00 98.00 182 GLY A CA 1
ATOM 1456 C C . GLY A 1 182 ? 7.162 -5.207 -5.981 1.00 98.00 182 GLY A C 1
ATOM 1457 O O . GLY A 1 182 ? 6.875 -5.030 -7.170 1.00 98.00 182 GLY A O 1
ATOM 1458 N N . PRO A 1 183 ? 6.668 -4.412 -5.019 1.00 98.19 183 PRO A N 1
ATOM 1459 C CA . PRO A 1 183 ? 5.705 -3.361 -5.299 1.00 98.19 183 PRO A CA 1
ATOM 1460 C C . PRO A 1 183 ? 6.350 -2.144 -5.980 1.00 98.19 183 PRO A C 1
ATOM 1462 O O . PRO A 1 183 ? 7.463 -1.719 -5.647 1.00 98.19 183 PRO A O 1
ATOM 1465 N N . HIS A 1 184 ? 5.602 -1.531 -6.897 1.00 98.00 184 HIS A N 1
ATOM 1466 C CA . HIS A 1 184 ? 5.973 -0.283 -7.564 1.00 98.00 184 HIS A CA 1
ATOM 1467 C C . HIS A 1 184 ? 4.845 0.758 -7.524 1.00 98.00 184 HIS A C 1
ATOM 1469 O O . HIS A 1 184 ? 3.665 0.450 -7.333 1.00 98.00 184 HIS A O 1
ATOM 1475 N N . VAL A 1 185 ? 5.221 2.026 -7.696 1.00 96.12 185 VAL A N 1
ATOM 1476 C CA . VAL A 1 185 ? 4.341 3.205 -7.610 1.00 96.12 185 VAL A CA 1
ATOM 1477 C C . VAL A 1 185 ? 4.543 4.151 -8.787 1.00 96.12 185 VAL A C 1
ATOM 1479 O O . VAL A 1 185 ? 5.501 4.018 -9.537 1.00 96.12 185 VAL A O 1
ATOM 1482 N N . GLY A 1 186 ? 3.620 5.097 -8.968 1.00 93.75 186 GLY A N 1
ATOM 1483 C CA . GLY A 1 186 ? 3.612 6.022 -10.108 1.00 93.75 186 GLY A CA 1
ATOM 1484 C C . GLY A 1 186 ? 4.399 7.327 -9.934 1.00 93.75 186 GLY A C 1
ATOM 1485 O O . GLY A 1 186 ? 4.331 8.169 -10.820 1.00 93.75 186 GLY A O 1
ATOM 1486 N N . SER A 1 187 ? 5.064 7.549 -8.795 1.00 92.75 187 SER A N 1
ATOM 1487 C CA . SER A 1 187 ? 5.864 8.761 -8.559 1.00 92.75 187 SER A CA 1
ATOM 1488 C C . SER A 1 187 ? 7.016 8.514 -7.588 1.00 92.75 187 SER A C 1
ATOM 1490 O O . SER A 1 187 ? 6.950 7.614 -6.740 1.00 92.75 187 SER A O 1
ATOM 1492 N N . TYR A 1 188 ? 8.061 9.341 -7.675 1.00 94.56 188 TYR A N 1
ATOM 1493 C CA . TYR A 1 188 ? 9.207 9.253 -6.774 1.00 94.56 188 TYR A CA 1
ATOM 1494 C C . TYR A 1 188 ? 8.821 9.579 -5.326 1.00 94.56 188 TYR A C 1
ATOM 1496 O O . TYR A 1 188 ? 9.243 8.880 -4.406 1.00 94.56 188 TYR A O 1
ATOM 1504 N N . HIS A 1 189 ? 7.956 10.576 -5.106 1.00 93.62 189 HIS A N 1
ATOM 1505 C CA . HIS A 1 189 ? 7.476 10.934 -3.763 1.00 93.62 189 HIS A CA 1
ATOM 1506 C C . HIS A 1 189 ? 6.759 9.763 -3.082 1.00 93.62 189 HIS A C 1
ATOM 1508 O O . HIS A 1 189 ? 7.045 9.463 -1.924 1.00 93.62 189 HIS A O 1
ATOM 1514 N N . ASN A 1 190 ? 5.928 9.019 -3.823 1.00 93.56 190 ASN A N 1
ATOM 1515 C CA . ASN A 1 190 ? 5.309 7.791 -3.320 1.00 93.56 190 ASN A CA 1
ATOM 1516 C C . ASN A 1 190 ? 6.342 6.725 -2.953 1.00 93.56 190 ASN A C 1
ATOM 1518 O O . ASN A 1 190 ? 6.184 6.041 -1.943 1.00 93.56 190 ASN A O 1
ATOM 1522 N N . LYS A 1 191 ? 7.409 6.574 -3.751 1.00 96.38 191 LYS A N 1
ATOM 1523 C CA . LYS A 1 191 ? 8.489 5.623 -3.450 1.00 96.38 191 LYS A CA 1
ATOM 1524 C C . LYS A 1 191 ? 9.156 5.979 -2.121 1.00 96.38 191 LYS A C 1
ATOM 1526 O O . LYS A 1 191 ? 9.315 5.101 -1.274 1.00 96.38 191 LYS A O 1
ATOM 1531 N N . VAL A 1 192 ? 9.505 7.251 -1.922 1.00 96.88 192 VAL A N 1
ATOM 1532 C CA . VAL A 1 192 ? 10.122 7.730 -0.674 1.00 96.88 192 VAL A CA 1
ATOM 1533 C C . VAL A 1 192 ? 9.173 7.537 0.510 1.00 96.88 192 VAL A C 1
ATOM 1535 O O . VAL A 1 192 ? 9.575 6.990 1.538 1.00 96.88 192 VAL A O 1
ATOM 1538 N N . PHE A 1 193 ? 7.897 7.893 0.352 1.00 96.00 193 PHE A N 1
ATOM 1539 C CA . PHE A 1 193 ? 6.902 7.748 1.412 1.00 96.00 193 PHE A CA 1
ATOM 1540 C C . PHE A 1 193 ? 6.669 6.285 1.810 1.00 96.00 193 PHE A C 1
ATOM 1542 O O . PHE A 1 193 ? 6.657 5.950 2.995 1.00 96.00 193 PHE A O 1
ATOM 1549 N N . LYS A 1 194 ? 6.580 5.369 0.839 1.00 96.81 194 LYS A N 1
ATOM 1550 C CA . LYS A 1 194 ? 6.476 3.933 1.132 1.00 96.81 194 LYS A CA 1
ATOM 1551 C C . LYS A 1 194 ? 7.726 3.378 1.791 1.00 96.81 194 LYS A C 1
ATOM 1553 O O . LYS A 1 194 ? 7.613 2.529 2.667 1.00 96.81 194 LYS A O 1
ATOM 1558 N N . ARG A 1 195 ? 8.912 3.885 1.450 1.00 97.69 195 ARG A N 1
ATOM 1559 C CA . ARG A 1 195 ? 10.144 3.503 2.151 1.00 97.69 195 ARG A CA 1
ATOM 1560 C C . ARG A 1 195 ? 10.171 3.984 3.596 1.00 97.69 195 ARG A C 1
ATOM 1562 O O . ARG A 1 195 ? 10.661 3.244 4.445 1.00 97.69 195 ARG A O 1
ATOM 1569 N N . PHE A 1 196 ? 9.564 5.131 3.900 1.00 96.88 196 PHE A N 1
ATOM 1570 C CA . PHE A 1 196 ? 9.270 5.510 5.283 1.00 96.88 196 PHE A CA 1
ATOM 1571 C C . PHE A 1 196 ? 8.364 4.475 5.965 1.00 96.88 196 PHE A C 1
ATOM 1573 O O . PHE A 1 196 ? 8.723 3.972 7.028 1.00 96.88 196 PHE A O 1
ATOM 1580 N N . MET A 1 197 ? 7.246 4.099 5.338 1.00 97.12 197 MET A N 1
ATOM 1581 C CA . MET A 1 197 ? 6.331 3.100 5.902 1.00 97.12 197 MET A CA 1
ATOM 1582 C C . MET A 1 197 ? 7.013 1.745 6.125 1.00 97.12 197 MET A C 1
ATOM 1584 O O . MET A 1 197 ? 6.779 1.104 7.139 1.00 97.12 197 MET A O 1
ATOM 1588 N N . TYR A 1 198 ? 7.893 1.313 5.221 1.00 97.56 198 TYR A N 1
ATOM 1589 C CA . TYR A 1 198 ? 8.629 0.054 5.376 1.00 97.56 198 TYR A CA 1
ATOM 1590 C C . TYR A 1 198 ? 9.661 0.117 6.507 1.00 97.56 198 TYR A C 1
ATOM 1592 O O . TYR A 1 198 ? 9.889 -0.878 7.200 1.00 97.56 198 TYR A O 1
ATOM 1600 N N . ALA A 1 199 ? 10.256 1.290 6.732 1.00 96.75 199 ALA A N 1
ATOM 1601 C CA . ALA A 1 199 ? 11.225 1.510 7.796 1.00 96.75 199 ALA A CA 1
ATOM 1602 C C . ALA A 1 199 ? 10.602 1.503 9.204 1.00 96.75 199 ALA A C 1
ATOM 1604 O O . ALA A 1 199 ? 11.322 1.236 10.164 1.00 96.75 199 ALA A O 1
ATOM 1605 N N . THR A 1 200 ? 9.288 1.730 9.349 1.00 95.75 200 THR A N 1
ATOM 1606 C CA . THR A 1 200 ? 8.613 1.622 10.659 1.00 95.75 200 THR A CA 1
ATOM 1607 C C . THR A 1 200 ? 8.542 0.186 11.176 1.00 95.75 200 THR A C 1
ATOM 1609 O O . THR A 1 200 ? 8.374 -0.016 12.374 1.00 95.75 200 THR A O 1
ATOM 1612 N N . ARG A 1 201 ? 8.651 -0.807 10.275 1.00 95.94 201 ARG A N 1
ATOM 1613 C CA . ARG A 1 201 ? 8.443 -2.240 10.554 1.00 95.94 201 ARG A CA 1
ATOM 1614 C C . ARG A 1 201 ? 7.060 -2.574 11.129 1.00 95.94 201 ARG A C 1
ATOM 1616 O O . ARG A 1 201 ? 6.876 -3.685 11.611 1.00 95.94 201 ARG A O 1
ATOM 1623 N N . PHE A 1 202 ? 6.090 -1.663 11.052 1.00 96.94 202 PHE A N 1
ATOM 1624 C CA . PHE A 1 202 ? 4.719 -1.972 11.447 1.00 96.94 202 PHE A CA 1
ATOM 1625 C C . PHE A 1 202 ? 4.075 -2.964 10.473 1.00 96.94 202 PHE A C 1
ATOM 1627 O O . PHE A 1 202 ? 4.355 -2.895 9.272 1.00 96.94 202 PHE A O 1
ATOM 1634 N N . PRO A 1 203 ? 3.173 -3.837 10.957 1.00 98.06 203 PRO A N 1
ATOM 1635 C CA . PRO A 1 203 ? 2.346 -4.662 10.095 1.00 98.06 203 PRO A CA 1
ATOM 1636 C C . PRO A 1 203 ? 1.638 -3.857 9.013 1.00 98.06 203 PRO A C 1
ATOM 1638 O O . PRO A 1 203 ? 1.026 -2.822 9.285 1.00 98.06 203 PRO A O 1
ATOM 1641 N N . MET A 1 204 ? 1.711 -4.349 7.780 1.00 98.38 204 MET A N 1
ATOM 1642 C CA . MET A 1 204 ? 1.132 -3.698 6.616 1.00 98.38 204 MET A CA 1
ATOM 1643 C C . MET A 1 204 ? 0.223 -4.642 5.842 1.00 98.38 204 MET A C 1
ATOM 1645 O O . MET A 1 204 ? 0.593 -5.779 5.569 1.00 98.38 204 MET A O 1
ATOM 1649 N N . VAL A 1 205 ? -0.929 -4.126 5.415 1.00 98.50 205 VAL A N 1
ATOM 1650 C CA . VAL A 1 205 ? -1.770 -4.746 4.389 1.00 98.50 205 VAL A CA 1
ATOM 1651 C C . VAL A 1 205 ? -1.708 -3.913 3.117 1.00 98.50 205 VAL A C 1
ATOM 1653 O O . VAL A 1 205 ? -2.088 -2.741 3.124 1.00 98.50 205 VAL A O 1
ATOM 1656 N N . LEU A 1 206 ? -1.238 -4.514 2.024 1.00 98.25 206 LEU A N 1
ATOM 1657 C CA . LEU A 1 206 ? -1.299 -3.928 0.688 1.00 98.25 206 LEU A CA 1
ATOM 1658 C C . LEU A 1 206 ? -2.559 -4.397 -0.038 1.00 98.25 206 LEU A C 1
ATOM 1660 O O . LEU A 1 206 ? -2.780 -5.592 -0.205 1.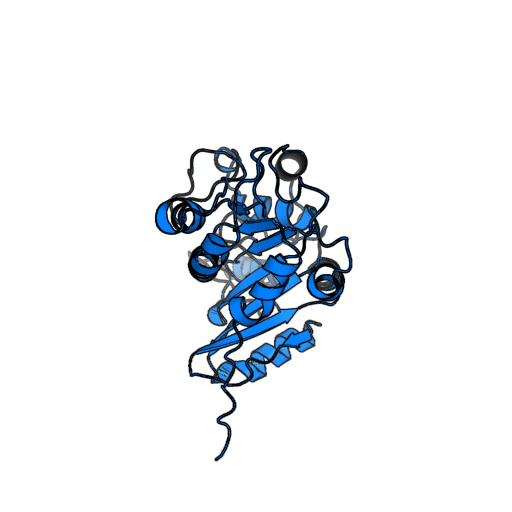00 98.25 206 LEU A O 1
ATOM 1664 N N . PHE A 1 207 ? -3.372 -3.455 -0.499 1.00 97.69 207 PHE A N 1
ATOM 1665 C CA . PHE A 1 207 ? -4.558 -3.728 -1.302 1.00 97.69 207 PHE A CA 1
ATOM 1666 C C . PHE A 1 207 ? -4.239 -3.583 -2.788 1.00 97.69 207 PHE A C 1
ATOM 1668 O O . PHE A 1 207 ? -3.762 -2.531 -3.232 1.00 97.69 207 PHE A O 1
ATOM 1675 N N . ILE A 1 208 ? -4.530 -4.624 -3.565 1.00 97.25 208 ILE A N 1
ATOM 1676 C CA . ILE A 1 208 ? -4.210 -4.682 -4.992 1.00 97.25 208 ILE A CA 1
ATOM 1677 C C . ILE A 1 208 ? -5.274 -5.476 -5.765 1.00 97.25 208 ILE A C 1
ATOM 1679 O O . ILE A 1 208 ? -5.913 -6.368 -5.215 1.00 97.25 208 ILE A O 1
ATOM 1683 N N . SER A 1 209 ? -5.507 -5.117 -7.027 1.00 96.62 209 SER A N 1
ATOM 1684 C CA . SER A 1 209 ? -6.330 -5.894 -7.964 1.00 96.62 209 SER A CA 1
ATOM 1685 C C . SER A 1 209 ? -5.456 -6.880 -8.744 1.00 96.62 209 SER A C 1
ATOM 1687 O O . SER A 1 209 ? -4.274 -6.610 -8.955 1.00 96.62 209 SER A O 1
ATOM 1689 N N . SER A 1 210 ? -6.020 -7.999 -9.201 1.00 97.12 210 SER A N 1
ATOM 1690 C CA . SER A 1 210 ? -5.301 -8.999 -10.007 1.00 97.12 210 SER A CA 1
ATOM 1691 C C . SER A 1 210 ? -4.653 -8.405 -11.259 1.00 97.12 210 SER A C 1
ATOM 1693 O O . SER A 1 210 ? -3.510 -8.723 -11.557 1.00 97.12 210 SER A O 1
ATOM 1695 N N . GLU A 1 211 ? -5.308 -7.442 -11.917 1.00 97.38 211 GLU A N 1
ATOM 1696 C CA . GLU A 1 211 ? -4.783 -6.719 -13.095 1.00 97.38 211 GLU A CA 1
ATOM 1697 C C . GLU A 1 211 ? -3.451 -5.974 -12.849 1.00 97.38 211 GLU A C 1
ATOM 1699 O O . GLU A 1 211 ? -2.806 -5.514 -13.790 1.00 97.38 211 GLU A O 1
ATOM 1704 N N . LYS A 1 212 ? -3.071 -5.790 -11.580 1.00 97.25 212 LYS A N 1
ATOM 1705 C CA . LYS A 1 212 ? -1.853 -5.102 -11.140 1.00 97.25 212 LYS A CA 1
ATOM 1706 C C . LYS A 1 212 ? -0.749 -6.067 -10.692 1.00 97.25 212 LYS A C 1
ATOM 1708 O O . LYS A 1 212 ? 0.315 -5.605 -10.276 1.00 97.25 212 LYS A O 1
ATOM 1713 N N . ILE A 1 213 ? -1.001 -7.374 -10.741 1.00 98.19 213 ILE A N 1
ATOM 1714 C CA . ILE A 1 213 ? -0.004 -8.424 -10.516 1.00 98.19 213 ILE A CA 1
ATOM 1715 C C . ILE A 1 213 ? 0.688 -8.715 -11.846 1.00 98.19 213 ILE A C 1
ATOM 1717 O O . ILE A 1 213 ? 0.009 -8.914 -12.848 1.00 98.19 213 ILE A O 1
ATOM 1721 N N . ASP A 1 214 ? 2.022 -8.676 -11.864 1.00 97.25 214 ASP A N 1
ATOM 1722 C CA . ASP A 1 214 ? 2.854 -8.839 -13.070 1.00 97.25 214 ASP A CA 1
ATOM 1723 C C . ASP A 1 214 ? 2.384 -7.986 -14.263 1.00 97.25 214 ASP A C 1
ATOM 1725 O O . ASP A 1 214 ? 2.473 -8.357 -15.435 1.00 97.25 214 ASP A O 1
ATOM 1729 N N . CYS A 1 215 ? 1.844 -6.804 -13.950 1.00 96.75 215 CYS A N 1
ATOM 1730 C CA . CYS A 1 215 ? 1.283 -5.908 -14.944 1.00 96.75 215 CYS A CA 1
ATOM 1731 C C . CYS A 1 215 ? 2.387 -5.201 -15.744 1.00 96.75 215 CYS A C 1
ATOM 1733 O O . CYS A 1 215 ? 3.522 -5.077 -15.268 1.00 96.75 215 CYS A O 1
ATOM 1735 N N . PRO A 1 216 ? 2.058 -4.635 -16.916 1.00 97.00 216 PRO A N 1
ATOM 1736 C CA . PRO A 1 216 ? 3.014 -3.855 -17.684 1.00 97.00 216 PRO A CA 1
ATOM 1737 C C . PRO A 1 216 ? 3.647 -2.693 -16.900 1.00 97.00 216 PRO A C 1
ATOM 1739 O O . PRO A 1 216 ? 2.985 -1.976 -16.142 1.00 97.00 216 PRO A O 1
ATOM 1742 N N . ILE A 1 217 ? 4.948 -2.486 -17.114 1.00 97.44 217 ILE A N 1
ATOM 1743 C CA . ILE A 1 217 ? 5.766 -1.479 -16.431 1.00 97.44 217 ILE A CA 1
ATOM 1744 C C . ILE A 1 217 ? 6.000 -0.291 -17.354 1.00 97.44 217 ILE A C 1
ATOM 1746 O O . ILE A 1 217 ? 6.766 -0.370 -18.311 1.00 97.44 217 ILE A O 1
ATOM 1750 N N . HIS A 1 218 ? 5.395 0.845 -17.030 1.00 96.00 218 HIS A N 1
ATOM 1751 C CA . HIS A 1 218 ? 5.639 2.092 -17.747 1.00 96.00 218 HIS A CA 1
ATOM 1752 C C . HIS A 1 218 ? 6.960 2.720 -17.304 1.00 96.00 218 HIS A C 1
ATOM 1754 O O . HIS A 1 218 ? 7.071 3.215 -16.179 1.00 96.00 218 HIS A O 1
ATOM 1760 N N . LEU A 1 219 ? 7.954 2.701 -18.190 1.00 94.44 219 LEU A N 1
ATOM 1761 C CA . LEU A 1 219 ? 9.339 3.037 -17.848 1.00 94.44 219 LEU A CA 1
ATOM 1762 C C . LEU A 1 219 ? 9.572 4.510 -17.476 1.00 94.44 219 LEU A C 1
ATOM 1764 O O . LEU A 1 219 ? 10.584 4.851 -16.872 1.00 94.44 219 LEU A O 1
ATOM 1768 N N . ASP A 1 220 ? 8.636 5.384 -17.828 1.00 92.81 220 ASP A N 1
ATOM 1769 C CA . ASP A 1 220 ? 8.666 6.822 -17.560 1.00 92.81 220 ASP A CA 1
ATOM 1770 C C . ASP A 1 220 ? 8.056 7.209 -16.203 1.00 92.81 220 ASP A C 1
ATOM 1772 O O . ASP A 1 220 ? 8.286 8.318 -15.722 1.00 92.81 220 ASP A O 1
ATOM 1776 N N . ARG A 1 221 ? 7.291 6.309 -15.569 1.00 93.12 221 ARG A N 1
ATOM 1777 C CA . ARG A 1 221 ? 6.521 6.619 -14.347 1.00 93.12 221 ARG A CA 1
ATOM 1778 C C . ARG A 1 221 ? 6.550 5.553 -13.256 1.00 93.12 221 ARG A C 1
ATOM 1780 O O . ARG A 1 221 ? 6.215 5.852 -12.113 1.00 93.12 221 ARG A O 1
ATOM 1787 N N . CYS A 1 222 ? 6.889 4.303 -13.565 1.00 97.06 222 CYS A N 1
ATOM 1788 C CA . CYS A 1 222 ? 6.848 3.217 -12.588 1.00 97.06 222 CYS A CA 1
ATOM 1789 C C . CYS A 1 222 ? 8.148 3.142 -11.784 1.00 97.06 222 CYS A C 1
ATOM 1791 O O . CYS A 1 222 ? 9.175 2.689 -12.282 1.00 97.06 222 CYS A O 1
ATOM 1793 N N . HIS A 1 223 ? 8.077 3.516 -10.511 1.00 97.69 223 HIS A N 1
ATOM 1794 C CA . HIS A 1 223 ? 9.168 3.422 -9.550 1.00 97.69 223 HIS A CA 1
ATOM 1795 C C . HIS A 1 223 ? 9.025 2.166 -8.689 1.00 97.69 223 HIS A C 1
ATOM 1797 O O . HIS A 1 223 ? 8.115 2.091 -7.860 1.00 97.69 223 HIS A O 1
ATOM 1803 N N . PHE A 1 224 ? 9.947 1.211 -8.817 1.00 98.19 224 PHE A N 1
ATOM 1804 C CA . PHE A 1 224 ? 10.069 0.120 -7.846 1.00 98.19 224 PHE A CA 1
ATOM 1805 C C . PHE A 1 224 ? 10.486 0.669 -6.490 1.00 98.19 224 PHE A C 1
ATOM 1807 O O . PHE A 1 224 ? 11.410 1.483 -6.401 1.00 98.19 224 PHE A O 1
ATOM 1814 N N . ILE A 1 225 ? 9.782 0.259 -5.437 1.00 98.25 225 ILE A N 1
ATOM 1815 C CA . ILE A 1 225 ? 10.006 0.792 -4.089 1.00 98.25 225 ILE A CA 1
ATOM 1816 C C . ILE A 1 225 ? 11.276 0.191 -3.477 1.00 98.25 225 ILE A C 1
ATOM 1818 O O . ILE A 1 225 ? 12.024 0.881 -2.775 1.00 98.25 225 ILE A O 1
ATOM 1822 N N . LEU A 1 226 ? 11.500 -1.086 -3.771 1.00 98.12 226 LEU A N 1
ATOM 1823 C CA . LEU A 1 226 ? 12.620 -1.890 -3.310 1.00 98.12 226 LEU A CA 1
ATOM 1824 C C . LEU A 1 226 ? 13.842 -1.700 -4.214 1.00 98.12 226 LEU A C 1
ATOM 1826 O O . LEU A 1 226 ? 13.721 -1.325 -5.381 1.00 98.12 226 LEU A O 1
ATOM 1830 N N . ASP A 1 227 ? 15.019 -1.909 -3.641 1.00 97.19 227 ASP A N 1
ATOM 1831 C CA . ASP A 1 227 ? 16.320 -1.746 -4.286 1.00 97.19 227 ASP A CA 1
ATOM 1832 C C . ASP A 1 227 ? 17.337 -2.707 -3.653 1.00 97.19 227 ASP A C 1
ATOM 1834 O O . ASP A 1 227 ? 16.970 -3.585 -2.872 1.00 97.19 227 ASP A O 1
ATOM 1838 N N . SER A 1 228 ? 18.613 -2.552 -3.996 1.00 97.19 228 SER A N 1
ATOM 1839 C CA . SER A 1 228 ? 19.693 -3.398 -3.482 1.00 97.19 228 SER A CA 1
ATOM 1840 C C . SER A 1 228 ? 19.901 -3.327 -1.961 1.00 97.19 228 SER A C 1
ATOM 1842 O O . SER A 1 228 ? 20.448 -4.271 -1.398 1.00 97.19 228 SER A O 1
ATOM 1844 N N . GLU A 1 229 ? 19.449 -2.269 -1.274 1.00 97.31 229 GLU A N 1
ATOM 1845 C CA . GLU A 1 229 ? 19.505 -2.172 0.198 1.00 97.31 229 GLU A CA 1
ATOM 1846 C C . GLU A 1 229 ? 18.311 -2.846 0.884 1.00 97.31 229 GLU A C 1
ATOM 1848 O O . GLU A 1 229 ? 18.360 -3.124 2.082 1.00 97.31 229 GLU A O 1
ATOM 1853 N N . LEU A 1 230 ? 17.223 -3.081 0.150 1.00 96.50 230 LEU A N 1
ATOM 1854 C CA . LEU A 1 230 ? 16.042 -3.774 0.656 1.00 96.50 230 LEU A CA 1
ATOM 1855 C C . LEU A 1 230 ? 15.491 -4.731 -0.413 1.00 96.50 230 LEU A C 1
ATOM 1857 O O . LEU A 1 230 ? 14.435 -4.449 -0.988 1.00 96.50 230 LEU A O 1
ATOM 1861 N N . PRO A 1 231 ? 16.191 -5.844 -0.708 1.00 97.38 231 PRO A N 1
ATOM 1862 C CA . PRO A 1 231 ? 15.785 -6.766 -1.764 1.00 97.38 231 PRO A CA 1
ATOM 1863 C C . PRO A 1 231 ? 14.423 -7.414 -1.486 1.00 97.38 231 PRO A C 1
ATOM 1865 O O . PRO A 1 231 ? 14.079 -7.693 -0.335 1.00 97.38 231 PRO A O 1
ATOM 1868 N N . TRP A 1 232 ? 13.664 -7.721 -2.545 1.00 97.69 232 TRP A N 1
ATOM 1869 C CA . TRP A 1 232 ? 12.330 -8.333 -2.443 1.00 97.69 232 TRP A CA 1
ATOM 1870 C C . TRP A 1 232 ? 12.309 -9.604 -1.590 1.00 97.69 232 TRP A C 1
ATOM 1872 O O . TRP A 1 232 ? 11.453 -9.732 -0.718 1.00 97.69 232 TRP A O 1
ATOM 1882 N N . ASP A 1 233 ? 13.275 -10.503 -1.775 1.00 97.44 233 ASP A N 1
ATOM 1883 C CA . ASP A 1 233 ? 13.339 -11.768 -1.036 1.00 97.44 233 ASP A CA 1
ATOM 1884 C C . ASP A 1 233 ? 13.554 -11.594 0.465 1.00 97.44 233 ASP A C 1
ATOM 1886 O O . ASP A 1 233 ? 13.033 -12.363 1.278 1.00 97.44 233 ASP A O 1
ATOM 1890 N N . GLU A 1 234 ? 14.319 -10.585 0.867 1.00 97.94 234 GLU A N 1
ATOM 1891 C CA . GLU A 1 234 ? 14.457 -10.246 2.278 1.00 97.94 234 GLU A CA 1
ATOM 1892 C C . GLU A 1 234 ? 13.187 -9.565 2.792 1.00 97.94 234 GLU A C 1
ATOM 1894 O O . GLU A 1 234 ? 12.662 -9.941 3.845 1.00 97.94 234 GLU A O 1
ATOM 1899 N N . PHE A 1 235 ? 12.658 -8.605 2.034 1.00 98.38 235 PHE A N 1
ATOM 1900 C CA . PHE A 1 235 ? 11.474 -7.842 2.405 1.00 98.38 235 PHE A CA 1
ATOM 1901 C C . PHE A 1 235 ? 10.253 -8.744 2.619 1.00 98.38 235 PHE A C 1
ATOM 1903 O O . PHE A 1 235 ? 9.652 -8.701 3.693 1.00 98.38 235 PHE A O 1
ATOM 1910 N N . ARG A 1 236 ? 9.933 -9.623 1.657 1.00 97.31 236 ARG A N 1
ATOM 1911 C CA . ARG A 1 236 ? 8.771 -10.529 1.724 1.00 97.31 236 ARG A CA 1
ATOM 1912 C C . ARG A 1 236 ? 8.848 -11.542 2.863 1.00 97.31 236 ARG A C 1
ATOM 1914 O O . ARG A 1 236 ? 7.818 -12.069 3.261 1.00 97.31 236 ARG A O 1
ATOM 1921 N N . ARG A 1 237 ? 10.039 -11.814 3.407 1.00 97.62 237 ARG A N 1
ATOM 1922 C CA . ARG A 1 237 ? 10.222 -12.718 4.555 1.00 97.62 237 ARG A CA 1
ATOM 1923 C C . ARG A 1 237 ? 10.214 -11.989 5.895 1.00 97.62 237 ARG A C 1
ATOM 1925 O O . ARG A 1 237 ? 9.725 -12.542 6.874 1.00 97.62 237 ARG A O 1
ATOM 1932 N N . THR A 1 238 ? 10.787 -10.786 5.951 1.00 97.50 238 THR A N 1
ATOM 1933 C CA . THR A 1 238 ? 11.122 -10.119 7.223 1.00 97.50 238 THR A CA 1
ATOM 1934 C C . THR A 1 238 ? 10.225 -8.937 7.569 1.00 97.50 238 THR A C 1
ATOM 1936 O O . THR A 1 238 ? 10.078 -8.615 8.747 1.00 97.50 238 THR A O 1
ATOM 1939 N N . HIS A 1 239 ? 9.647 -8.248 6.584 1.00 98.31 239 HIS A N 1
ATOM 1940 C CA . HIS A 1 239 ? 8.715 -7.157 6.851 1.00 98.31 239 HIS A CA 1
ATOM 1941 C C . HIS A 1 239 ? 7.321 -7.744 7.100 1.00 98.31 239 HIS A C 1
ATOM 1943 O O . HIS A 1 239 ? 6.911 -8.580 6.302 1.00 98.31 239 HIS A O 1
ATOM 1949 N N . PRO A 1 240 ? 6.567 -7.357 8.143 1.00 98.31 240 PRO A N 1
ATOM 1950 C CA . PRO A 1 240 ? 5.271 -7.969 8.418 1.00 98.31 240 PRO A CA 1
ATOM 1951 C C . PRO A 1 240 ? 4.259 -7.495 7.375 1.00 98.31 240 PRO A C 1
ATOM 1953 O O . PRO A 1 240 ? 3.741 -6.381 7.443 1.00 98.31 240 PRO A O 1
ATOM 1956 N N . LEU A 1 241 ? 4.012 -8.341 6.378 1.00 98.62 241 LEU A N 1
ATOM 1957 C CA . LEU A 1 241 ? 3.268 -8.006 5.175 1.00 98.62 241 LEU A CA 1
ATOM 1958 C C . LEU A 1 241 ? 2.128 -8.995 4.930 1.00 98.62 241 LEU A C 1
ATOM 1960 O O . LEU A 1 241 ? 2.338 -10.207 4.844 1.00 98.62 241 LEU A O 1
ATOM 1964 N N . ALA A 1 242 ? 0.940 -8.445 4.725 1.00 98.50 242 ALA A N 1
ATOM 1965 C CA . ALA A 1 242 ? -0.178 -9.107 4.082 1.00 98.50 242 ALA A CA 1
ATOM 1966 C C . ALA A 1 242 ? -0.578 -8.357 2.807 1.00 98.50 242 ALA A C 1
ATOM 1968 O O . ALA A 1 242 ? -0.351 -7.155 2.658 1.00 98.50 242 ALA A O 1
ATOM 1969 N N . ILE A 1 243 ? -1.173 -9.079 1.869 1.00 98.25 243 ILE A N 1
ATOM 1970 C CA . ILE A 1 243 ? -1.595 -8.587 0.567 1.00 98.25 243 ILE A CA 1
ATOM 1971 C C . ILE A 1 243 ? -3.026 -9.068 0.362 1.00 98.25 243 ILE A C 1
ATOM 1973 O O . ILE A 1 243 ? -3.293 -10.265 0.308 1.00 98.25 243 ILE A O 1
ATOM 1977 N N . CYS A 1 244 ? -3.955 -8.121 0.298 1.00 97.19 244 CYS A N 1
ATOM 1978 C CA . CYS A 1 244 ? -5.355 -8.381 0.000 1.00 97.19 244 CYS A CA 1
ATOM 1979 C C . CYS A 1 244 ? -5.556 -8.198 -1.504 1.00 97.19 244 CYS A C 1
ATOM 1981 O O . CYS A 1 244 ? -5.476 -7.070 -2.007 1.00 97.19 244 CYS A O 1
ATOM 1983 N N . VAL A 1 245 ? -5.815 -9.300 -2.206 1.00 96.75 245 VAL A N 1
ATOM 1984 C CA . VAL A 1 245 ? -5.913 -9.329 -3.668 1.00 96.75 245 VAL A CA 1
ATOM 1985 C C . VAL A 1 245 ? -7.372 -9.473 -4.067 1.00 96.75 245 VAL A C 1
ATOM 1987 O O . VAL A 1 245 ? -7.994 -10.489 -3.772 1.00 96.75 245 VAL A O 1
ATOM 1990 N N . GLY A 1 246 ? -7.923 -8.460 -4.733 1.00 94.56 246 GLY A N 1
ATOM 1991 C CA . GLY A 1 246 ? -9.223 -8.566 -5.399 1.00 94.56 246 GLY A CA 1
ATOM 1992 C C . GLY A 1 246 ? -9.051 -9.150 -6.799 1.00 94.56 246 GLY A C 1
ATOM 1993 O O . GLY A 1 246 ? -8.232 -8.641 -7.562 1.00 94.56 246 GLY A O 1
ATOM 1994 N N . CYS A 1 247 ? -9.806 -10.189 -7.142 1.00 94.75 247 CYS A N 1
ATOM 1995 C CA . CYS A 1 247 ? -9.663 -10.918 -8.403 1.00 94.75 247 CYS A CA 1
ATOM 1996 C C . CYS A 1 247 ? -11.000 -11.477 -8.907 1.00 94.75 247 CYS A C 1
ATOM 1998 O O . CYS A 1 247 ? -12.023 -11.420 -8.212 1.00 94.75 247 CYS A O 1
ATOM 2000 N N . LEU A 1 248 ? -10.997 -11.988 -10.139 1.00 93.69 248 LEU A N 1
ATOM 2001 C CA . LEU A 1 248 ? -12.079 -12.835 -10.632 1.00 93.69 248 LEU A CA 1
ATOM 2002 C C . LEU A 1 248 ? -11.957 -14.236 -10.030 1.00 93.69 248 LEU A C 1
ATOM 2004 O O . LEU A 1 248 ? -10.856 -14.718 -9.771 1.00 93.69 248 LEU A O 1
ATOM 2008 N N . ASP A 1 249 ? -13.086 -14.915 -9.862 1.00 91.25 249 ASP A N 1
ATOM 2009 C CA .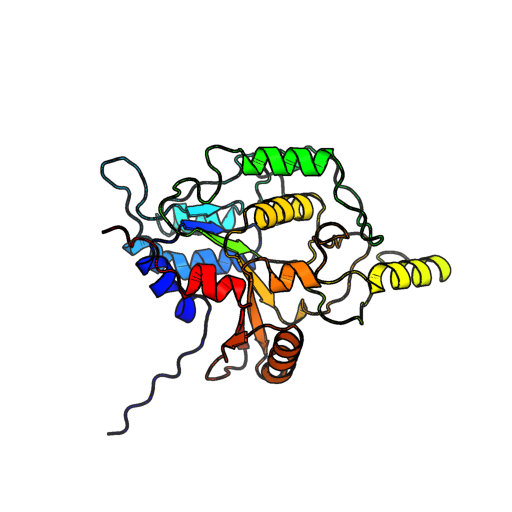 ASP A 1 249 ? -13.117 -16.319 -9.436 1.00 91.25 249 ASP A CA 1
ATOM 2010 C C . ASP A 1 249 ? -12.284 -17.235 -10.341 1.00 91.25 249 ASP A C 1
ATOM 2012 O O . ASP A 1 249 ? -11.575 -18.110 -9.855 1.00 91.25 249 ASP A O 1
ATOM 2016 N N . THR A 1 250 ? -12.291 -16.978 -11.649 1.00 94.19 250 THR A N 1
ATOM 2017 C CA . THR A 1 250 ? -11.494 -17.720 -12.636 1.00 94.19 250 THR A CA 1
ATOM 2018 C C . THR A 1 250 ? -9.980 -17.548 -12.487 1.00 94.19 250 THR A C 1
ATOM 2020 O O . THR A 1 250 ? -9.227 -18.292 -13.106 1.00 94.19 250 THR A O 1
ATOM 2023 N N . GLU A 1 251 ? -9.521 -16.550 -11.729 1.00 95.06 251 GLU A N 1
ATOM 2024 C CA . GLU A 1 251 ? -8.097 -16.256 -11.508 1.00 95.06 251 GLU A CA 1
ATOM 2025 C C . GLU A 1 251 ? -7.591 -16.788 -10.160 1.00 95.06 251 GLU A C 1
ATOM 2027 O O . GLU A 1 251 ? -6.380 -16.796 -9.932 1.00 95.06 251 GLU A O 1
ATOM 2032 N N . LEU A 1 252 ? -8.503 -17.207 -9.272 1.00 93.06 252 LEU A N 1
ATOM 2033 C CA . LEU A 1 252 ? -8.216 -17.462 -7.863 1.00 93.06 252 LEU A CA 1
ATOM 2034 C C . LEU A 1 252 ? -7.111 -18.508 -7.693 1.00 93.06 252 LEU A C 1
ATOM 2036 O O . LEU A 1 252 ? -6.042 -18.163 -7.201 1.00 93.06 252 LEU A O 1
ATOM 2040 N N . ASP A 1 253 ? -7.309 -19.728 -8.197 1.00 93.69 253 ASP A N 1
ATOM 2041 C CA . ASP A 1 253 ? -6.357 -20.838 -8.033 1.00 93.69 253 ASP A CA 1
ATOM 2042 C C . ASP A 1 253 ? -4.937 -20.482 -8.507 1.00 93.69 253 ASP A C 1
ATOM 2044 O O . ASP A 1 253 ? -3.942 -20.818 -7.862 1.00 93.69 253 ASP A O 1
ATOM 2048 N N . HIS A 1 254 ? -4.830 -19.774 -9.637 1.00 96.12 254 HIS A N 1
ATOM 2049 C CA . HIS A 1 254 ? -3.540 -19.356 -10.182 1.00 96.12 254 HIS A CA 1
ATOM 2050 C C . HIS A 1 254 ? -2.847 -18.336 -9.275 1.00 96.12 254 HIS A C 1
ATOM 2052 O O . HIS A 1 254 ? -1.649 -18.459 -9.009 1.00 96.12 254 HIS A O 1
ATOM 2058 N N . LEU A 1 255 ? -3.590 -17.336 -8.797 1.00 96.88 255 LEU A N 1
ATOM 2059 C CA . LEU A 1 255 ? -3.049 -16.306 -7.919 1.00 96.88 255 LEU A CA 1
ATOM 2060 C C . LEU A 1 255 ? -2.696 -16.881 -6.544 1.00 96.88 255 LEU A C 1
ATOM 2062 O O . LEU A 1 255 ? -1.622 -16.582 -6.030 1.00 96.88 255 LEU A O 1
ATOM 2066 N N . GLU A 1 256 ? -3.532 -17.740 -5.965 1.00 95.75 256 GLU A N 1
ATOM 2067 C CA . GLU A 1 256 ? -3.224 -18.403 -4.695 1.00 95.75 256 GLU A CA 1
ATOM 2068 C C . GLU A 1 256 ? -1.945 -19.241 -4.798 1.00 95.75 256 GLU A C 1
ATOM 2070 O O . GLU A 1 256 ? -1.069 -19.133 -3.937 1.00 95.75 256 GLU A O 1
ATOM 2075 N N . TRP A 1 257 ? -1.786 -20.003 -5.887 1.00 96.94 257 TRP A N 1
ATOM 2076 C CA . TRP A 1 257 ? -0.545 -20.723 -6.170 1.00 96.94 257 TRP A CA 1
ATOM 2077 C C . TRP A 1 257 ? 0.651 -19.774 -6.299 1.00 96.94 257 TRP A C 1
ATOM 2079 O O . TRP A 1 257 ? 1.683 -20.013 -5.675 1.00 96.94 257 TRP A O 1
ATOM 2089 N N . LEU A 1 258 ? 0.512 -18.676 -7.050 1.00 97.75 258 LEU A N 1
ATOM 2090 C CA . LEU A 1 258 ? 1.583 -17.699 -7.265 1.00 97.75 258 LEU A CA 1
ATOM 2091 C C . LEU A 1 258 ? 2.051 -17.060 -5.947 1.00 97.75 258 LEU A C 1
ATOM 2093 O O . LEU A 1 258 ? 3.250 -16.933 -5.700 1.00 97.75 258 LEU A O 1
ATOM 2097 N N . PHE A 1 259 ? 1.118 -16.678 -5.073 1.00 98.00 259 PHE A N 1
ATOM 2098 C CA . PHE A 1 259 ? 1.453 -16.137 -3.753 1.00 98.00 259 PHE A CA 1
ATOM 2099 C C . PHE A 1 259 ? 2.015 -17.211 -2.809 1.00 98.00 259 PHE A C 1
ATOM 2101 O O . PHE A 1 259 ? 2.932 -16.916 -2.038 1.00 98.00 259 PHE A O 1
ATOM 2108 N N . GLY A 1 260 ? 1.520 -18.448 -2.895 1.00 97.62 260 GLY A N 1
ATOM 2109 C CA . GLY A 1 260 ? 2.059 -19.598 -2.169 1.00 97.62 260 GLY A CA 1
ATOM 2110 C C . GLY A 1 260 ? 3.511 -19.907 -2.544 1.00 97.62 260 GLY A C 1
ATOM 2111 O O . GLY A 1 260 ? 4.356 -20.049 -1.660 1.00 97.62 260 GLY A O 1
ATOM 2112 N N . ASP A 1 261 ? 3.833 -19.922 -3.841 1.00 97.19 261 ASP A N 1
ATOM 2113 C CA . ASP A 1 261 ? 5.205 -20.064 -4.359 1.00 97.19 261 ASP A CA 1
ATOM 2114 C C . ASP A 1 261 ? 6.094 -18.884 -3.925 1.00 97.19 261 ASP A C 1
ATOM 2116 O O . ASP A 1 261 ? 7.245 -19.047 -3.507 1.00 97.19 261 ASP A O 1
ATOM 2120 N N . ALA A 1 262 ? 5.510 -17.683 -3.863 1.00 96.75 262 ALA A N 1
ATOM 2121 C CA . ALA A 1 262 ? 6.143 -16.513 -3.267 1.00 96.75 262 ALA A CA 1
ATOM 2122 C C . ALA A 1 262 ? 6.266 -16.578 -1.722 1.00 96.75 262 ALA A C 1
ATOM 2124 O O . ALA A 1 262 ? 6.739 -15.614 -1.106 1.00 96.75 262 ALA A O 1
ATOM 2125 N N . GLY A 1 263 ? 5.928 -17.701 -1.084 1.00 97.25 263 GLY A N 1
ATOM 2126 C CA . GLY A 1 263 ? 6.147 -17.962 0.341 1.00 97.25 263 GLY A CA 1
ATOM 2127 C C . GLY A 1 263 ? 5.127 -17.312 1.278 1.00 97.25 263 GLY A C 1
ATOM 2128 O O . GLY A 1 263 ? 5.411 -17.161 2.470 1.00 97.25 263 GLY A O 1
ATOM 2129 N N . PHE A 1 264 ? 3.969 -16.902 0.759 1.00 98.38 264 PHE A N 1
ATOM 2130 C CA . PHE A 1 264 ? 2.860 -16.398 1.565 1.00 98.38 264 PHE A CA 1
ATOM 2131 C C . PHE A 1 264 ? 1.902 -17.532 1.948 1.00 98.38 264 PHE A C 1
ATOM 2133 O O . PHE A 1 264 ? 1.633 -18.438 1.167 1.00 98.38 264 PHE A O 1
ATOM 2140 N N . GLU A 1 265 ? 1.340 -17.451 3.151 1.00 97.94 265 GLU A N 1
ATOM 2141 C CA . GLU A 1 265 ? 0.183 -18.246 3.549 1.00 97.94 265 GLU A CA 1
ATOM 2142 C C . GLU A 1 265 ? -1.084 -17.573 3.017 1.00 97.94 265 GLU A C 1
ATOM 2144 O O . GLU A 1 265 ? -1.300 -16.380 3.251 1.00 97.94 265 GLU A O 1
ATOM 2149 N N . VAL A 1 266 ? -1.916 -18.327 2.303 1.00 96.50 266 VAL A N 1
ATOM 2150 C CA . VAL A 1 266 ? -3.141 -17.819 1.683 1.00 96.50 266 VAL A CA 1
ATOM 2151 C C . VAL A 1 266 ? -4.360 -18.208 2.513 1.00 96.50 266 VAL A C 1
ATOM 2153 O O . VAL A 1 266 ? -4.528 -19.365 2.892 1.00 96.50 266 VAL A O 1
ATOM 2156 N N . ILE A 1 267 ? -5.219 -17.227 2.789 1.00 93.50 267 ILE A N 1
ATOM 2157 C CA . ILE A 1 267 ? -6.554 -17.440 3.348 1.00 93.50 267 ILE A CA 1
ATOM 2158 C C . ILE A 1 267 ? -7.559 -17.425 2.192 1.00 93.50 267 ILE A C 1
ATOM 2160 O O . ILE A 1 267 ? -7.828 -16.359 1.631 1.00 93.50 267 ILE A O 1
ATOM 2164 N N . ASP A 1 268 ? -8.098 -18.602 1.878 1.00 78.44 268 ASP A N 1
ATOM 2165 C CA . ASP A 1 268 ? -9.069 -18.847 0.801 1.00 78.44 268 ASP A CA 1
ATOM 2166 C C . ASP A 1 268 ? -10.371 -18.063 1.014 1.00 78.44 268 ASP A C 1
ATOM 2168 O O . ASP A 1 268 ? -10.933 -18.057 2.108 1.00 78.44 268 ASP A O 1
ATOM 2172 N N . ALA A 1 269 ? -10.882 -17.457 -0.060 1.00 68.50 269 ALA A N 1
ATOM 2173 C CA . ALA A 1 269 ? -12.129 -16.705 -0.121 1.00 68.50 269 ALA A CA 1
ATOM 2174 C C . ALA A 1 269 ? -13.401 -17.445 0.351 1.00 68.50 269 ALA A C 1
ATOM 2176 O O . ALA A 1 269 ? -14.426 -16.795 0.603 1.00 68.50 269 ALA A O 1
ATOM 2177 N N . GLY A 1 270 ? -13.368 -18.776 0.466 1.00 62.12 270 GLY A N 1
ATOM 2178 C CA . GLY A 1 270 ? -14.388 -19.617 1.101 1.00 62.12 270 GLY A CA 1
ATOM 2179 C C . GLY A 1 270 ? -15.699 -19.783 0.322 1.00 62.12 270 GLY A C 1
ATOM 2180 O O . GLY A 1 270 ? -16.421 -20.750 0.565 1.00 62.12 270 GLY A O 1
ATOM 2181 N N . ASN A 1 271 ? -16.019 -18.874 -0.609 1.00 64.75 271 ASN A N 1
ATOM 2182 C CA . ASN A 1 271 ? -17.012 -19.070 -1.669 1.00 64.75 271 ASN A CA 1
ATOM 2183 C C . ASN A 1 271 ? -16.897 -17.975 -2.758 1.00 64.75 271 ASN A C 1
ATOM 2185 O O . ASN A 1 271 ? -17.238 -16.813 -2.486 1.00 64.75 271 ASN A O 1
ATOM 2189 N N . PRO A 1 272 ? -16.448 -18.299 -3.983 1.00 63.88 272 PRO A N 1
ATOM 2190 C CA . PRO A 1 272 ? -16.288 -17.303 -5.030 1.00 63.88 272 PRO A CA 1
ATOM 2191 C C . PRO A 1 272 ? -17.650 -16.823 -5.555 1.00 63.88 272 PRO A C 1
ATOM 2193 O O . PRO A 1 272 ? -18.418 -17.562 -6.167 1.00 63.88 272 PRO A O 1
ATOM 2196 N N . ALA A 1 273 ? -17.950 -15.542 -5.341 1.00 77.06 273 ALA A N 1
ATOM 2197 C CA . ALA A 1 273 ? -18.756 -14.805 -6.309 1.00 77.06 273 ALA A CA 1
ATOM 2198 C C . ALA A 1 273 ? -17.863 -14.458 -7.514 1.00 77.06 273 ALA A C 1
ATOM 2200 O O . ALA A 1 273 ? -16.642 -14.516 -7.403 1.00 77.06 273 ALA A O 1
ATOM 2201 N N . ARG A 1 274 ? -18.454 -14.017 -8.637 1.00 87.00 274 ARG A N 1
ATOM 2202 C CA . ARG A 1 274 ? -17.707 -13.585 -9.842 1.00 87.00 274 ARG A CA 1
ATOM 2203 C C . ARG A 1 274 ? -16.505 -12.684 -9.521 1.00 87.00 274 ARG A C 1
ATOM 2205 O O . ARG A 1 274 ? -15.478 -12.769 -10.178 1.00 87.00 274 ARG A O 1
ATOM 2212 N N . PHE A 1 275 ? -16.666 -11.795 -8.543 1.00 89.38 275 PHE A N 1
ATOM 2213 C CA . PHE A 1 275 ? -15.571 -11.034 -7.957 1.00 89.38 275 PHE A CA 1
ATOM 2214 C C . PHE A 1 275 ? -15.345 -11.532 -6.538 1.00 89.38 275 PHE A C 1
ATOM 2216 O O . PHE A 1 275 ? -16.290 -11.608 -5.746 1.00 89.38 275 PHE A O 1
ATOM 2223 N N . THR A 1 276 ? -14.096 -11.833 -6.224 1.00 90.88 276 THR A N 1
ATOM 2224 C CA . THR A 1 276 ? -13.688 -12.382 -4.939 1.00 90.88 276 THR A CA 1
ATOM 2225 C C . THR A 1 276 ? -12.411 -11.705 -4.446 1.00 90.88 276 THR A C 1
ATOM 2227 O O . THR A 1 276 ? -11.833 -10.850 -5.125 1.00 90.88 276 THR A O 1
ATOM 2230 N N . ALA A 1 277 ? -11.990 -12.043 -3.233 1.00 92.38 277 ALA A N 1
ATOM 2231 C CA . ALA A 1 277 ? -10.704 -11.630 -2.704 1.00 92.38 277 ALA A CA 1
ATOM 2232 C C . ALA A 1 277 ? -10.122 -12.691 -1.773 1.00 92.38 277 ALA A C 1
ATOM 2234 O O . ALA A 1 277 ? -10.852 -13.312 -1.004 1.00 92.38 277 ALA A O 1
ATOM 2235 N N . PHE A 1 278 ? -8.800 -12.823 -1.796 1.00 94.94 278 PHE A N 1
ATOM 2236 C CA . PHE A 1 278 ? -8.044 -13.615 -0.829 1.00 94.94 278 PHE A CA 1
ATOM 2237 C C . PHE A 1 278 ? -7.016 -12.731 -0.121 1.00 94.94 278 PHE A C 1
ATOM 2239 O O . PHE A 1 278 ? -6.736 -11.595 -0.532 1.00 94.94 278 PHE A O 1
ATOM 2246 N N . ILE A 1 279 ? -6.462 -13.245 0.974 1.00 97.12 279 ILE A N 1
ATOM 2247 C CA . ILE A 1 279 ? -5.399 -12.573 1.723 1.00 97.12 279 ILE A CA 1
ATOM 2248 C C . ILE A 1 279 ? -4.177 -13.483 1.740 1.00 97.12 279 ILE A C 1
ATOM 2250 O O . ILE A 1 279 ? -4.220 -14.560 2.326 1.00 97.12 279 ILE A O 1
ATOM 2254 N N . ALA A 1 280 ? -3.089 -13.027 1.126 1.00 97.75 280 ALA A N 1
ATOM 2255 C CA . ALA A 1 280 ? -1.777 -13.655 1.198 1.00 97.75 280 ALA A CA 1
ATOM 2256 C C . ALA A 1 280 ? -0.936 -12.944 2.260 1.00 97.75 280 ALA A C 1
ATOM 2258 O O . ALA A 1 280 ? -0.701 -11.742 2.166 1.00 97.75 280 ALA A O 1
ATOM 2259 N N . ARG A 1 281 ? -0.475 -13.655 3.284 1.00 98.19 281 ARG A N 1
ATOM 2260 C CA . ARG A 1 281 ? 0.240 -13.080 4.435 1.00 98.19 281 ARG A CA 1
ATOM 2261 C C . ARG A 1 281 ? 1.519 -13.843 4.718 1.00 98.19 281 ARG A C 1
ATOM 2263 O O . ARG A 1 281 ? 1.567 -15.060 4.590 1.00 98.19 281 ARG A O 1
ATOM 2270 N N . ASN A 1 282 ? 2.572 -13.132 5.092 1.00 98.50 282 ASN A N 1
ATOM 2271 C CA . ASN A 1 282 ? 3.807 -13.785 5.490 1.00 98.50 282 ASN A CA 1
ATOM 2272 C C . ASN A 1 282 ? 3.819 -14.086 6.992 1.00 98.50 282 ASN A C 1
ATOM 2274 O O . ASN A 1 282 ? 3.028 -13.564 7.781 1.00 98.50 282 ASN A O 1
ATOM 2278 N N . ARG A 1 283 ? 4.774 -14.925 7.392 1.00 98.31 283 ARG A N 1
ATOM 2279 C CA . ARG A 1 283 ? 4.944 -15.335 8.786 1.00 98.31 283 ARG A CA 1
ATOM 2280 C C . ARG A 1 283 ? 5.149 -14.150 9.735 1.00 98.31 283 ARG A C 1
ATOM 2282 O O . ARG A 1 283 ? 4.553 -14.130 10.806 1.00 98.31 283 ARG A O 1
ATOM 2289 N N . ALA A 1 284 ? 5.928 -13.147 9.326 1.00 98.19 284 ALA A N 1
ATOM 2290 C CA . ALA A 1 284 ? 6.169 -11.956 10.137 1.00 98.19 284 ALA A CA 1
ATOM 2291 C C . ALA A 1 284 ? 4.864 -11.200 10.452 1.00 98.19 284 ALA A C 1
ATOM 2293 O O . ALA A 1 284 ? 4.677 -10.761 11.585 1.00 98.19 284 ALA A O 1
ATOM 2294 N N . PHE A 1 285 ? 3.940 -11.078 9.490 1.00 98.38 285 PHE A N 1
ATOM 2295 C CA . PHE A 1 285 ? 2.630 -10.453 9.707 1.00 98.38 285 PHE A CA 1
ATOM 2296 C C . PHE A 1 285 ? 1.787 -11.236 10.711 1.00 98.38 285 PHE A C 1
ATOM 2298 O O . PHE A 1 285 ? 1.194 -10.649 11.618 1.00 98.38 285 PHE A O 1
ATOM 2305 N N . ILE A 1 286 ? 1.760 -12.563 10.569 1.00 97.75 286 ILE A N 1
ATOM 2306 C CA . ILE A 1 286 ? 1.021 -13.438 11.481 1.00 97.75 286 ILE A CA 1
ATOM 2307 C C . ILE A 1 286 ? 1.555 -13.265 12.907 1.00 97.75 286 ILE A C 1
ATOM 2309 O O . ILE A 1 286 ? 0.787 -13.017 13.829 1.00 97.75 286 ILE A O 1
ATOM 2313 N N . GLU A 1 287 ? 2.872 -13.327 13.091 1.00 96.12 287 GLU A N 1
ATOM 2314 C CA . GLU A 1 287 ? 3.504 -13.211 14.408 1.00 96.12 287 GLU A CA 1
ATOM 2315 C C . GLU A 1 287 ? 3.311 -11.821 15.036 1.00 96.12 287 GLU A C 1
ATOM 2317 O O . GLU A 1 287 ? 3.033 -11.727 16.230 1.00 96.12 287 GLU A O 1
ATOM 2322 N N . GLN A 1 288 ? 3.418 -10.745 14.250 1.00 95.19 288 GLN A N 1
ATOM 2323 C CA . GLN A 1 288 ? 3.384 -9.378 14.782 1.00 95.19 288 GLN A CA 1
ATOM 2324 C C . GLN A 1 288 ? 1.993 -8.753 14.885 1.00 95.19 288 GLN A C 1
ATOM 2326 O O . GLN A 1 288 ? 1.835 -7.776 15.610 1.00 95.19 288 GLN A O 1
ATOM 2331 N N . PHE A 1 289 ? 0.993 -9.256 14.164 1.00 95.88 289 PHE A N 1
ATOM 2332 C CA . PHE A 1 289 ? -0.356 -8.691 14.209 1.00 95.88 289 PHE A CA 1
ATOM 2333 C C . PHE A 1 289 ? -1.403 -9.717 14.611 1.00 95.88 289 PHE A C 1
ATOM 2335 O O . PHE A 1 289 ? -2.199 -9.472 15.510 1.00 95.88 289 PHE A O 1
ATOM 2342 N N . GLU A 1 290 ? -1.421 -10.879 13.969 1.00 95.44 290 GLU A N 1
ATOM 2343 C CA . GLU A 1 290 ? -2.498 -11.844 14.179 1.00 95.44 290 GLU A CA 1
ATOM 2344 C C . GLU A 1 290 ? -2.383 -12.622 15.482 1.00 95.44 290 GLU A C 1
ATOM 2346 O O . GLU A 1 290 ?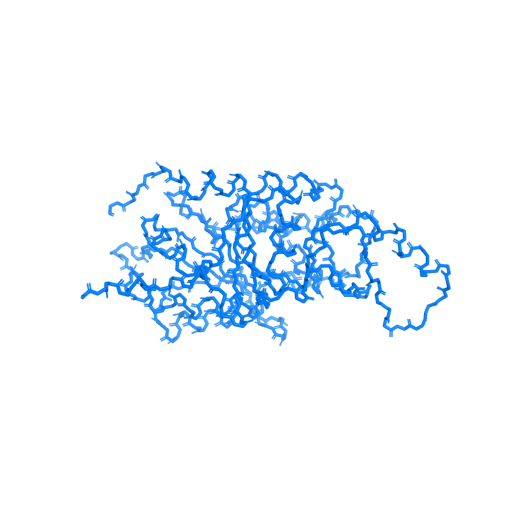 -3.390 -12.908 16.126 1.00 95.44 290 GLU A O 1
ATOM 2351 N N . SER A 1 291 ? -1.162 -12.964 15.858 1.00 94.25 291 SER A N 1
ATOM 2352 C CA . SER A 1 291 ? -0.837 -13.653 17.100 1.00 94.25 291 SER A CA 1
ATOM 2353 C C . SER A 1 291 ? -0.451 -12.663 18.197 1.00 94.25 291 SER A C 1
ATOM 2355 O O . SER A 1 291 ? 0.191 -13.052 19.171 1.00 94.25 291 SER A O 1
ATOM 2357 N N . TRP A 1 292 ? -0.811 -11.381 18.043 1.00 89.06 292 TRP A N 1
ATOM 2358 C CA . TRP A 1 292 ? -0.474 -10.346 19.011 1.00 89.06 292 TRP A CA 1
ATOM 2359 C C . TRP A 1 292 ? -1.013 -10.711 20.395 1.00 89.06 292 TRP A C 1
ATOM 2361 O O . TRP A 1 292 ? -2.220 -10.838 20.605 1.00 89.06 292 TRP A O 1
ATOM 2371 N N . SER A 1 293 ? -0.091 -10.850 21.343 1.00 81.69 293 SER A N 1
ATOM 2372 C CA . SER A 1 293 ? -0.365 -11.164 22.746 1.00 81.69 293 SER A CA 1
ATOM 2373 C C . SER A 1 293 ? 0.027 -10.022 23.688 1.00 81.69 293 SER A C 1
ATOM 2375 O O . SER A 1 293 ? 0.164 -10.236 24.892 1.00 81.69 293 SER A O 1
ATOM 2377 N N . GLY A 1 294 ? 0.286 -8.826 23.148 1.00 78.31 294 GLY A N 1
ATOM 2378 C CA . GLY A 1 294 ? 0.571 -7.642 23.955 1.00 78.31 294 GLY A CA 1
ATOM 2379 C C . GLY A 1 294 ? -0.637 -7.234 24.810 1.00 78.31 294 GLY A C 1
ATOM 2380 O O . GLY A 1 294 ? -1.747 -7.717 24.579 1.00 78.31 294 GLY A O 1
ATOM 2381 N N . PRO A 1 295 ? -0.441 -6.351 25.803 1.00 67.25 295 PRO A N 1
ATOM 2382 C CA . PRO A 1 295 ? -1.503 -5.959 26.722 1.00 67.25 295 PRO A CA 1
ATOM 2383 C C . PRO A 1 295 ? -2.710 -5.405 25.956 1.00 67.25 295 PRO A C 1
ATOM 2385 O O . PRO A 1 295 ? -2.603 -4.425 25.220 1.00 67.25 295 PRO A O 1
ATOM 2388 N N . VAL A 1 296 ? -3.866 -6.043 26.140 1.00 62.47 296 VAL A N 1
ATOM 2389 C CA . VAL A 1 296 ? -5.148 -5.517 25.671 1.00 62.47 296 VAL A CA 1
ATOM 2390 C C . VAL A 1 296 ? -5.541 -4.423 26.655 1.00 62.47 296 VAL A C 1
ATOM 2392 O O . VAL A 1 296 ? -5.771 -4.700 27.831 1.00 62.47 296 VAL A O 1
ATOM 2395 N N . ALA A 1 297 ? -5.535 -3.167 26.209 1.00 54.47 297 ALA A N 1
ATOM 2396 C CA . ALA A 1 297 ? -5.957 -2.057 27.055 1.00 54.47 297 ALA A CA 1
ATOM 2397 C C . ALA A 1 297 ? -7.431 -2.258 27.447 1.00 54.47 297 ALA A C 1
ATOM 2399 O O . ALA A 1 297 ? -8.278 -2.350 26.557 1.00 54.47 297 ALA A O 1
ATOM 2400 N N . GLY A 1 298 ? -7.698 -2.343 28.757 1.00 48.31 298 GLY A N 1
ATOM 2401 C CA . GLY A 1 298 ? -9.050 -2.365 29.334 1.00 48.31 298 GLY A CA 1
ATOM 2402 C C . GLY A 1 298 ? -9.874 -1.159 28.910 1.00 48.31 298 GLY A C 1
ATOM 2403 O O . GLY A 1 298 ? -9.282 -0.078 28.688 1.00 48.31 298 GLY A O 1
#

pLDDT: mean 90.51, std 11.72, range [35.16, 98.62]

Secondary structure (DSSP, 8-state):
-----------HHHHHHHHHHHTT-EEEE-SSHHHHHHHHHHHHHHHHH--B-TTS-BSS-EEESBHHHHIIIIIIT----EESS-S----TTT-B--TTGGGS--PPP--S-PPPPHHHHHHHHHHHH-TT-TT-STTS-EEEEEE-SEEE-SS---EE-SS---HHHHHHHHHHHTT--EEEESSHHHHHHHHHHHHT---EEEEEEGGGBS--EETTT-EES--TTS-HHHHHHHS-EEEEEEEEGGGHHHHHHHHHHTTPEEE--SS--SEEEEEEE-HHHIIIIIT--S----